Protein 4U36 (pdb70)

Structure (mmCIF, N/CA/C/O backbone):
data_4U36
#
_entry.id   4U36
#
_cell.length_a   56.076
_cell.length_b   85.808
_cell.length_c   129.057
_cell.angle_alpha   90.000
_cell.angle_beta   90.000
_cell.angle_gamma   90.000
#
_symmetry.space_group_name_H-M   'I 2 2 2'
#
loop_
_entity.id
_entity.type
_entity.pdbx_description
1 polymer 'Seed lectin'
2 non-polymer 'MANGANESE (II) ION'
3 non-polymer 'CALCIUM ION'
4 non-polymer 'SULFATE ION'
5 non-polymer 'CITRIC ACID'
6 non-polymer SERINE
7 non-polymer 2-acetamido-2-deoxy-alpha-D-galactopyranose
8 water water
#
loop_
_atom_site.group_PDB
_atom_site.id
_atom_site.type_symbol
_atom_site.label_atom_id
_atom_site.label_alt_id
_atom_site.label_comp_id
_atom_site.label_asym_id
_atom_site.label_entity_id
_atom_site.label_seq_id
_atom_site.pdbx_PDB_ins_code
_atom_site.Cartn_x
_atom_site.Cartn_y
_atom_site.Cartn_z
_atom_site.occupancy
_atom_site.B_iso_or_equiv
_atom_site.auth_seq_id
_atom_site.auth_comp_id
_atom_site.auth_asym_id
_atom_site.auth_atom_id
_atom_site.pdbx_PDB_model_num
ATOM 1 N N . SER A 1 1 ? -42.492 -7.083 2.301 1.00 24.64 1 SER A N 1
ATOM 2 C CA . SER A 1 1 ? -41.476 -6.958 1.228 1.00 19.89 1 SER A CA 1
ATOM 3 C C . SER A 1 1 ? -40.205 -7.686 1.632 1.00 20.22 1 SER A C 1
ATOM 4 O O . SER A 1 1 ? -39.895 -7.821 2.817 1.00 19.05 1 SER A O 1
ATOM 7 N N A GLU A 1 2 ? -39.496 -8.063 0.572 0.50 13.95 2 GLU A N 1
ATOM 8 N N B GLU A 1 2 ? -39.534 -8.172 0.592 0.50 14.12 2 GLU A N 1
ATOM 9 C CA A GLU A 1 2 ? -38.262 -8.802 0.687 0.50 10.61 2 GLU A CA 1
ATOM 10 C CA B GLU A 1 2 ? -38.243 -8.815 0.739 0.50 10.90 2 GLU A CA 1
ATOM 11 C C A GLU A 1 2 ? -37.227 -8.198 -0.264 0.50 10.27 2 GLU A C 1
ATOM 12 C C B GLU A 1 2 ? -37.239 -8.191 -0.229 0.50 10.76 2 GLU A C 1
ATOM 13 O O A GLU A 1 2 ? -37.499 -7.977 -1.441 0.50 11.98 2 GLU A O 1
ATOM 14 O O B GLU A 1 2 ? -37.540 -7.969 -1.399 0.50 14.18 2 GLU A O 1
ATOM 25 N N . VAL A 1 3 ? -36.057 -7.875 0.279 1.00 9.15 3 VAL A N 1
ATOM 26 C CA . VAL A 1 3 ? -34.927 -7.381 -0.514 1.00 10.11 3 VAL A CA 1
ATOM 27 C C . VAL A 1 3 ? -33.738 -8.313 -0.349 1.00 9.96 3 VAL A C 1
ATOM 28 O O . VAL A 1 3 ? -33.421 -8.737 0.776 1.00 11.98 3 VAL A O 1
ATOM 32 N N . VAL A 1 4 ? -33.100 -8.660 -1.456 1.00 9.98 4 VAL A N 1
ATOM 33 C CA . VAL A 1 4 ? -31.940 -9.547 -1.431 1.00 10.21 4 VAL A CA 1
ATOM 34 C C . VAL A 1 4 ? -30.814 -8.912 -2.224 1.00 9.22 4 VAL A C 1
ATOM 35 O O . VAL A 1 4 ? -31.039 -8.391 -3.330 1.00 10.74 4 VAL A O 1
ATOM 39 N N . SER A 1 5 ? -29.588 -8.900 -1.724 1.00 8.52 5 SER A N 1
ATOM 40 C CA A SER A 1 5 ? -28.557 -8.223 -2.483 0.50 9.76 5 SER A CA 1
ATOM 41 C CA B SER A 1 5 ? -28.472 -8.221 -2.485 0.50 9.80 5 SER A CA 1
ATOM 42 C C . SER A 1 5 ? -27.163 -8.773 -2.200 1.00 9.39 5 SER A C 1
ATOM 43 O O . SER A 1 5 ? -26.868 -9.170 -1.077 1.00 10.17 5 SER A O 1
ATOM 48 N N . PHE A 1 6 ? -26.308 -8.741 -3.209 1.00 8.42 6 PHE A N 1
ATOM 49 C CA . PHE A 1 6 ? -24.924 -9.097 -2.969 1.00 8.84 6 PHE A C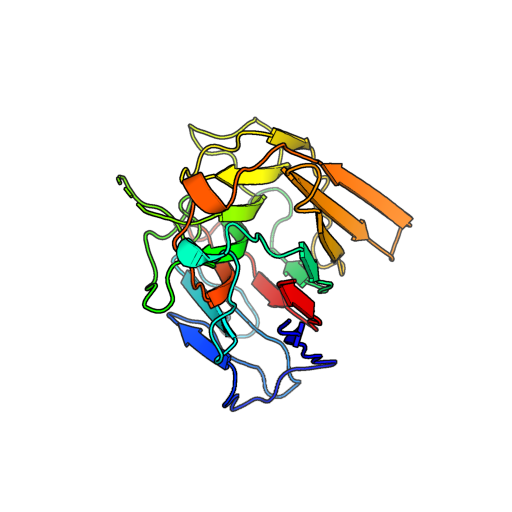A 1
ATOM 50 C C . PHE A 1 6 ? -24.006 -8.458 -4.007 1.00 9.71 6 PHE A C 1
ATOM 51 O O . PHE A 1 6 ? -24.454 -8.004 -5.059 1.00 10.57 6 PHE A O 1
ATOM 59 N N A SER A 1 7 ? -22.739 -8.303 -3.616 0.50 9.94 7 SER A N 1
ATOM 60 N N B SER A 1 7 ? -22.751 -8.232 -3.625 0.50 9.90 7 SER A N 1
ATOM 61 C CA A SER A 1 7 ? -21.726 -7.722 -4.468 0.50 11.24 7 SER A CA 1
ATOM 62 C CA B SER A 1 7 ? -21.771 -7.758 -4.549 0.50 10.82 7 SER A CA 1
ATOM 63 C C A SER A 1 7 ? -20.438 -8.488 -4.278 0.50 12.74 7 SER A C 1
ATOM 64 C C B SER A 1 7 ? -20.418 -8.352 -4.306 0.50 12.19 7 SER A C 1
ATOM 65 O O A SER A 1 7 ? -20.041 -8.822 -3.149 0.50 14.06 7 SER A O 1
ATOM 66 O O B SER A 1 7 ? -19.940 -8.362 -3.165 0.50 12.12 7 SER A O 1
ATOM 71 N N . PHE A 1 8 ? -19.767 -8.791 -5.375 1.00 11.30 8 PHE A N 1
ATOM 72 C CA . PHE A 1 8 ? -18.413 -9.318 -5.459 1.00 11.45 8 PHE A CA 1
ATOM 73 C C . PHE A 1 8 ? -17.554 -8.396 -6.347 1.00 9.45 8 PHE A C 1
ATOM 74 O O . PHE A 1 8 ? -17.846 -8.224 -7.526 1.00 11.45 8 PHE A O 1
ATOM 82 N N . THR A 1 9 ? -16.474 -7.824 -5.803 1.00 9.74 9 THR A N 1
ATOM 83 C CA . THR A 1 9 ? -15.504 -7.105 -6.657 1.00 11.15 9 THR A CA 1
ATOM 84 C C . THR A 1 9 ? -14.503 -8.094 -7.271 1.00 11.37 9 THR A C 1
ATOM 85 O O . THR A 1 9 ? -13.885 -7.732 -8.292 1.00 13.89 9 THR A O 1
ATOM 89 N N A LYS A 1 10 ? -14.352 -9.212 -6.565 0.50 11.80 10 LYS A N 1
ATOM 90 N N B LYS A 1 10 ? -14.397 -9.287 -6.709 0.50 10.58 10 LYS A N 1
ATOM 91 C CA A LYS A 1 10 ? -13.733 -10.409 -7.098 0.50 13.58 10 LYS A CA 1
ATOM 92 C CA B LYS A 1 10 ? -13.700 -10.437 -7.281 0.50 11.70 10 LYS A CA 1
ATOM 93 C C A LYS A 1 10 ? -14.325 -11.643 -6.408 0.50 11.02 10 LYS A C 1
ATOM 94 C C B LYS A 1 10 ? -14.138 -11.610 -6.381 0.50 12.46 10 LYS A C 1
ATOM 95 O O A LYS A 1 10 ? -15.146 -11.531 -5.493 0.50 9.31 10 LYS A O 1
ATOM 96 O O B LYS A 1 10 ? -14.603 -11.414 -5.220 0.50 19.63 10 LYS A O 1
ATOM 107 N N . PHE A 1 11 ? -13.928 -12.821 -6.878 1.00 12.39 11 PHE A N 1
ATOM 108 C CA . PHE A 1 11 ? -14.407 -14.074 -6.316 1.00 14.53 11 PHE A CA 1
ATOM 109 C C . PHE A 1 11 ? -13.312 -14.761 -5.497 1.00 15.65 11 PHE A C 1
ATOM 110 O O . PHE A 1 11 ? -12.131 -14.572 -5.733 1.00 15.19 11 PHE A O 1
ATOM 118 N N A ASN A 1 12 ? -13.801 -15.463 -4.490 0.50 18.06 12 ASN A N 1
ATOM 119 N N B ASN A 1 12 ? -13.778 -15.424 -4.440 0.50 18.37 12 ASN A N 1
ATOM 120 C CA A ASN A 1 12 ? -12.986 -16.209 -3.558 0.50 18.92 12 ASN A CA 1
ATOM 121 C CA B ASN A 1 12 ? -12.891 -16.173 -3.556 0.50 18.34 12 ASN A CA 1
ATOM 122 C C A ASN A 1 12 ? -12.612 -17.513 -4.187 0.50 17.23 12 ASN A C 1
ATOM 123 C C B ASN A 1 12 ? -12.594 -17.493 -4.178 0.50 16.99 12 ASN A C 1
ATOM 124 O O A ASN A 1 12 ? -13.489 -18.228 -4.712 0.50 15.32 12 ASN A O 1
ATOM 125 O O B ASN A 1 12 ? -13.497 -18.192 -4.693 0.50 14.32 12 ASN A O 1
ATOM 134 N N . PRO A 1 13 ? -11.329 -17.904 -4.065 1.00 17.56 13 PRO A N 1
ATOM 135 C CA . PRO A 1 13 ? -10.977 -19.111 -4.800 1.00 17.25 13 PRO A CA 1
ATOM 136 C C . PRO A 1 13 ? -11.737 -20.333 -4.365 1.00 16.61 13 PRO A C 1
ATOM 137 O O . PRO A 1 13 ? -12.024 -21.216 -5.175 1.00 21.62 13 PRO A O 1
ATOM 141 N N . ASN A 1 14 ? -12.150 -20.366 -3.089 1.00 17.67 14 ASN A N 1
ATOM 142 C CA A ASN A 1 14 ? -13.027 -21.411 -2.567 0.50 21.20 14 ASN A CA 1
ATOM 143 C CA B ASN A 1 14 ? -12.960 -21.413 -2.563 0.50 21.37 14 ASN A CA 1
ATOM 144 C C . ASN A 1 14 ? -14.342 -20.772 -2.151 1.00 19.12 14 ASN A C 1
ATOM 145 O O . ASN A 1 14 ? -14.540 -20.399 -0.979 1.00 18.08 14 ASN A O 1
ATOM 154 N N . PRO A 1 15 ? -15.189 -20.475 -3.133 1.00 18.52 15 PRO A N 1
ATOM 155 C CA . PRO A 1 15 ? -16.439 -19.788 -2.867 1.00 18.42 15 PRO A CA 1
ATOM 156 C C . PRO A 1 15 ? -17.442 -20.687 -2.145 1.00 22.02 15 PRO A C 1
ATOM 157 O O . PRO A 1 15 ? -17.592 -21.877 -2.420 1.00 28.70 15 PRO A O 1
ATOM 161 N N . LYS A 1 16 ? -18.092 -20.110 -1.165 1.00 30.00 16 LYS A N 1
ATOM 162 C CA . LYS A 1 16 ? -19.015 -20.788 -0.291 1.00 30.00 16 LYS A CA 1
ATOM 163 C C . LYS A 1 16 ? -20.407 -20.280 -0.581 1.00 30.00 16 LYS A C 1
ATOM 164 O O . LYS A 1 16 ? -21.376 -21.022 -0.393 1.00 30.00 16 LYS A O 1
ATOM 170 N N . ASP A 1 17 ? -20.544 -19.037 -1.035 1.00 12.02 17 ASP A N 1
ATOM 171 C CA . ASP A 1 17 ? -21.908 -18.639 -1.412 1.00 13.95 17 ASP A CA 1
ATOM 172 C C . ASP A 1 17 ? -22.139 -18.846 -2.919 1.00 11.11 17 ASP A C 1
ATOM 173 O O . ASP A 1 17 ? -23.194 -18.469 -3.429 1.00 9.55 17 ASP A O 1
ATOM 178 N N . ILE A 1 18 ? -21.187 -19.456 -3.624 1.00 15.36 18 ILE A N 1
ATOM 179 C CA . ILE A 1 18 ? -21.324 -19.729 -5.082 1.00 16.16 18 ILE A CA 1
ATOM 180 C C . ILE A 1 18 ? -21.363 -21.221 -5.322 1.00 16.12 18 ILE A C 1
ATOM 181 O O . ILE A 1 18 ? -20.435 -21.918 -4.947 1.00 19.47 18 ILE A O 1
ATOM 186 N N . ILE A 1 19 ? -22.440 -21.703 -5.937 1.00 13.28 19 ILE A N 1
ATOM 187 C CA . ILE A 1 19 ? -22.574 -23.093 -6.303 1.00 12.76 19 ILE A CA 1
ATOM 188 C C . ILE A 1 19 ? -21.953 -23.343 -7.676 1.00 11.34 19 ILE A C 1
ATOM 189 O O . ILE A 1 19 ? -22.563 -23.001 -8.708 1.00 12.79 19 ILE A O 1
ATOM 194 N N . LEU A 1 20 ? -20.762 -23.914 -7.694 1.00 10.57 20 LEU A N 1
ATOM 195 C CA . LEU A 1 20 ? -20.026 -24.198 -8.928 1.00 10.09 20 LEU A CA 1
ATOM 196 C C . LEU A 1 20 ? -20.479 -25.484 -9.567 1.00 9.94 20 LEU A C 1
ATOM 197 O O . LEU A 1 20 ? -20.588 -26.518 -8.819 1.00 11.76 20 LEU A O 1
ATOM 202 N N . GLN A 1 21 ? -20.774 -25.468 -10.854 1.00 9.98 21 GLN A N 1
ATOM 203 C CA . GLN A 1 21 ? -21.268 -26.639 -11.556 1.00 9.51 21 GLN A CA 1
ATOM 204 C C 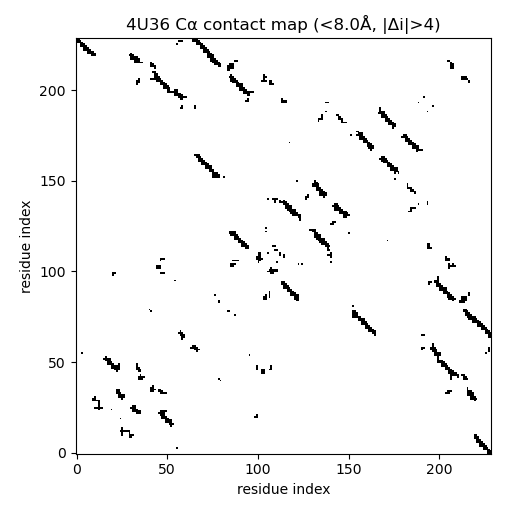. GLN A 1 21 ? -20.452 -26.886 -12.806 1.00 10.58 21 GLN A C 1
ATOM 205 O O . GLN A 1 21 ? -20.050 -25.967 -13.501 1.00 10.72 21 GLN A O 1
ATOM 211 N N . GLY A 1 22 ? -20.206 -28.159 -13.104 1.00 11.31 22 GLY A N 1
ATOM 212 C CA . GLY A 1 22 ? -19.421 -28.524 -14.275 1.00 10.60 22 GLY A CA 1
ATOM 213 C C . GLY A 1 22 ? -17.972 -28.180 -14.101 1.00 10.81 22 GLY A C 1
ATOM 214 O O . GLY A 1 22 ? -17.394 -28.508 -13.054 1.00 12.71 22 GLY A O 1
ATOM 215 N N . ASP A 1 23 ? -17.381 -27.485 -15.067 1.00 9.82 23 ASP A N 1
ATOM 216 C CA . ASP A 1 23 ? -15.957 -27.190 -15.047 1.00 11.83 23 ASP A CA 1
ATOM 217 C C . ASP A 1 23 ? -15.612 -25.878 -14.309 1.00 10.83 23 ASP A C 1
ATOM 218 O O . ASP A 1 23 ? -14.494 -25.534 -14.189 1.00 11.78 23 ASP A O 1
ATOM 223 N N . ALA A 1 24 ? -16.653 -25.169 -13.850 1.00 10.53 24 ALA A N 1
ATOM 224 C CA . ALA A 1 24 ? -16.426 -23.820 -13.280 1.00 10.87 24 ALA A CA 1
ATOM 225 C C . ALA A 1 24 ? -15.531 -23.850 -12.045 1.00 10.42 24 ALA A C 1
ATOM 226 O O . ALA A 1 24 ? -15.672 -24.739 -11.173 1.00 11.94 24 ALA A O 1
ATOM 228 N N . LEU A 1 25 ? -14.689 -22.858 -11.953 1.00 11.33 25 LEU A N 1
ATOM 229 C CA . LEU A 1 25 ? -13.799 -22.732 -10.770 1.00 11.09 25 LEU A CA 1
ATOM 230 C C . LEU A 1 25 ? -13.414 -21.270 -10.631 1.00 10.52 25 LEU A C 1
ATOM 231 O O . LEU A 1 25 ? -13.589 -20.483 -11.559 1.00 11.36 25 LEU A O 1
ATOM 236 N N . VAL A 1 26 ? -12.875 -20.909 -9.470 1.00 10.91 26 VAL A N 1
ATOM 237 C CA . VAL A 1 26 ? -12.342 -19.568 -9.247 1.00 10.39 26 VAL A CA 1
ATOM 238 C C . VAL A 1 26 ? -10.809 -19.638 -9.164 1.00 11.12 26 VAL A C 1
ATOM 239 O O . VAL A 1 26 ? -10.260 -20.428 -8.393 1.00 11.59 26 VAL A O 1
ATOM 243 N N . THR A 1 27 ? -10.142 -18.808 -9.959 1.00 10.79 27 THR A N 1
ATOM 244 C CA . THR A 1 27 ? -8.702 -18.828 -10.033 1.00 12.68 27 THR A CA 1
ATOM 245 C C . THR A 1 27 ? -8.147 -18.219 -8.762 1.00 12.59 27 THR A C 1
ATOM 246 O O . THR A 1 27 ? -8.834 -17.497 -7.999 1.00 12.70 27 THR A O 1
ATOM 250 N N . SER A 1 28 ? -6.844 -18.435 -8.542 1.00 30.00 28 SER A N 1
ATOM 251 C CA . SER A 1 28 ? -6.155 -17.801 -7.417 1.00 30.00 28 SER A CA 1
ATOM 252 C C . SER A 1 28 ? -6.339 -16.290 -7.385 1.00 30.00 28 SER A C 1
ATOM 253 O O . SER A 1 28 ? -6.491 -15.714 -6.281 1.00 30.00 28 SER A O 1
ATOM 256 N N . LYS A 1 29 ? -6.328 -15.640 -8.544 1.00 30.00 29 LYS A N 1
ATOM 257 C CA . LYS A 1 29 ? -6.465 -14.225 -8.628 1.00 30.00 29 LYS A CA 1
ATOM 258 C C . LYS A 1 29 ? -7.934 -13.748 -8.509 1.00 30.00 29 LYS A C 1
ATOM 259 O O . LYS A 1 29 ? -8.209 -12.581 -8.503 1.00 30.00 29 LYS A O 1
ATOM 265 N N . GLY A 1 30 ? -8.851 -14.689 -8.343 1.00 12.10 30 GLY A N 1
ATOM 266 C CA . GLY A 1 30 ? -10.258 -14.344 -8.085 1.00 11.72 30 GLY A CA 1
ATOM 267 C C . GLY A 1 30 ? -11.118 -14.157 -9.294 1.00 10.87 30 GLY A C 1
ATOM 268 O O . GLY A 1 30 ? -12.162 -13.514 -9.186 1.00 11.90 30 GLY A O 1
ATOM 269 N N A LYS A 1 31 ? -10.840 -14.985 -10.312 0.50 20.00 31 LYS A N 1
ATOM 270 N N B LYS A 1 31 ? -10.753 -14.715 -10.439 0.50 4.36 31 LYS A N 1
ATOM 271 C CA A LYS A 1 31 ? -11.633 -14.821 -11.631 0.50 17.20 31 LYS A CA 1
ATOM 272 C CA B LYS A 1 31 ? -11.628 -14.734 -11.605 0.50 6.93 31 LYS A CA 1
ATOM 273 C C A LYS A 1 31 ? -12.487 -16.095 -11.719 0.50 20.00 31 LYS A C 1
ATOM 274 C C B LYS A 1 31 ? -12.496 -15.990 -11.582 0.50 4.27 31 LYS A C 1
ATOM 275 O O A LYS A 1 31 ? -12.092 -17.232 -11.462 0.50 20.00 31 LYS A O 1
ATOM 276 O O B LYS A 1 31 ? -12.032 -17.085 -11.304 0.50 4.34 31 LYS A O 1
ATOM 287 N N . LEU A 1 32 ? -13.771 -15.812 -11.941 1.00 9.25 32 LEU A N 1
ATOM 288 C CA . LEU A 1 32 ? -14.704 -16.896 -12.177 1.00 9.48 32 LEU A CA 1
ATOM 289 C C . LEU A 1 32 ? -14.501 -17.420 -13.609 1.00 9.83 32 LEU A C 1
ATOM 290 O O . LEU A 1 32 ? -14.951 -16.869 -14.607 1.00 10.74 32 LEU A O 1
ATOM 295 N N . GLN A 1 33 ? -13.756 -18.528 -13.677 1.00 10.31 33 GLN A N 1
ATOM 296 C CA . GLN A 1 33 ? -13.454 -19.186 -14.940 1.00 10.38 33 GLN A CA 1
ATOM 297 C C . GLN A 1 33 ? -14.490 -20.277 -15.190 1.00 9.79 33 GLN A C 1
ATOM 298 O O . GLN A 1 33 ? -14.424 -21.354 -14.592 1.00 10.46 33 GLN A O 1
ATOM 304 N N . LEU A 1 34 ? -15.449 -19.997 -16.065 1.00 8.84 34 LEU A N 1
ATOM 305 C CA . LEU A 1 34 ? -16.553 -20.903 -16.275 1.00 8.98 34 LEU A CA 1
ATOM 306 C C . LEU A 1 34 ? -16.133 -22.159 -17.062 1.00 9.16 34 LEU A C 1
ATOM 307 O O . LEU A 1 34 ? -16.602 -23.265 -16.750 1.00 10.23 34 LEU A O 1
ATOM 312 N N . THR A 1 35 ? -15.300 -21.957 -18.071 1.00 9.51 35 THR A N 1
ATOM 313 C CA . THR A 1 35 ? -14.846 -23.081 -18.915 1.00 9.67 35 THR A CA 1
ATOM 314 C C . THR A 1 35 ? -13.371 -23.333 -18.762 1.00 10.00 35 THR A C 1
ATOM 315 O O . THR A 1 35 ? -12.592 -22.451 -18.426 1.00 10.30 35 THR A O 1
ATOM 319 N N . LYS A 1 36 ? -13.008 -24.582 -19.027 1.00 30.00 36 LYS A N 1
ATOM 320 C CA . LYS A 1 36 ? -11.677 -25.094 -18.773 1.00 30.00 36 LYS A CA 1
ATOM 321 C C . LYS A 1 36 ? -10.559 -24.357 -19.492 1.00 30.00 36 LYS A C 1
ATOM 322 O O . LYS A 1 36 ? -10.709 -23.883 -20.629 1.00 30.00 36 LYS A O 1
ATOM 328 N N . VAL A 1 37 ? -9.439 -24.242 -18.785 1.00 14.19 37 VAL A N 1
ATOM 329 C CA . VAL A 1 37 ? -8.203 -23.643 -19.312 1.00 15.92 37 VAL A CA 1
ATOM 330 C C . VAL A 1 37 ? -7.098 -24.532 -18.850 1.00 20.35 37 VAL A C 1
ATOM 331 O O . VAL A 1 37 ? -7.039 -24.869 -17.656 1.00 23.47 37 VAL A O 1
ATOM 335 N N . LYS A 1 38 ? -6.239 -24.928 -19.791 1.00 30.00 38 LYS A N 1
ATOM 336 C CA . LYS A 1 38 ? -5.052 -25.732 -19.497 1.00 30.00 38 LYS A CA 1
ATOM 337 C C . LYS A 1 38 ? -3.825 -25.025 -20.071 1.00 30.00 38 LYS A C 1
ATOM 338 O O . LYS A 1 38 ? -3.833 -24.557 -21.205 1.00 30.00 38 LYS A O 1
ATOM 344 N N . ASP A 1 39 ? -2.764 -24.931 -19.274 1.00 22.19 39 ASP A N 1
ATOM 345 C CA . ASP A 1 39 ? -1.584 -24.181 -19.690 1.00 19.86 39 ASP A CA 1
ATOM 346 C C . ASP A 1 39 ? -1.953 -22.797 -20.212 1.00 18.20 39 ASP A C 1
ATOM 347 O O . ASP A 1 39 ? -1.341 -22.297 -21.150 1.00 20.49 39 ASP A O 1
ATOM 352 N N . GLY A 1 40 ? -2.946 -22.152 -19.581 1.00 18.71 40 GLY A N 1
ATOM 353 C CA . GLY A 1 40 ? -3.368 -20.856 -19.969 1.00 19.03 40 GLY A CA 1
ATOM 354 C C . GLY A 1 40 ? -4.146 -20.754 -21.260 1.00 16.59 40 GLY A C 1
ATOM 355 O O . GLY A 1 40 ? -4.406 -19.639 -21.746 1.00 21.15 40 GLY A O 1
ATOM 356 N N . LYS A 1 41 ? -4.543 -21.909 -21.815 1.00 13.44 41 LYS A N 1
ATOM 357 C CA . LYS A 1 41 ? -5.249 -21.938 -23.141 1.00 12.93 41 LYS A CA 1
ATOM 358 C C . LYS A 1 41 ? -6.618 -22.637 -22.953 1.00 12.27 41 LYS A C 1
ATOM 359 O O . LYS A 1 41 ? -6.724 -23.624 -22.247 1.00 12.29 41 LYS A O 1
ATOM 365 N N . PRO A 1 42 ? -7.644 -22.113 -23.632 1.00 11.91 42 PRO A N 1
ATOM 366 C CA . PRO A 1 42 ? -8.965 -22.695 -23.467 1.00 12.53 42 PRO A CA 1
ATOM 367 C C . PRO A 1 42 ? -9.087 -24.063 -24.117 1.00 12.13 42 PRO A C 1
ATOM 368 O O . PRO A 1 42 ? -8.442 -24.297 -25.174 1.00 13.91 42 PRO A O 1
ATOM 372 N N . VAL A 1 43 ? -9.898 -24.914 -23.539 1.00 11.39 43 VAL A N 1
ATOM 373 C CA . VAL A 1 43 ? -10.119 -26.291 -24.014 1.00 13.12 43 VAL A CA 1
ATOM 374 C C . VAL A 1 43 ? -11.550 -26.452 -24.490 1.00 13.62 43 VAL A C 1
ATOM 375 O O . VAL A 1 43 ? -12.477 -25.807 -23.983 1.00 11.98 43 VAL A O 1
ATOM 379 N N . ASP A 1 44 ? -11.737 -27.322 -25.473 1.00 11.23 44 ASP A N 1
ATOM 380 C CA . ASP A 1 44 ? -13.038 -27.573 -26.052 1.00 10.15 44 ASP A CA 1
ATOM 381 C C . ASP A 1 44 ? -13.878 -28.540 -25.209 1.00 11.00 44 ASP A C 1
ATOM 382 O O . ASP A 1 44 ? -13.374 -29.196 -24.298 1.00 13.50 44 ASP A O 1
ATOM 387 N N . HIS A 1 45 ? -15.148 -28.630 -25.532 1.00 30.00 45 HIS A N 1
ATOM 388 C CA . HIS A 1 45 ? -16.056 -29.538 -24.836 1.00 30.00 45 HIS A CA 1
ATOM 389 C C . HIS A 1 45 ? -16.143 -29.234 -23.343 1.00 30.00 45 HIS A C 1
ATOM 390 O O . HIS A 1 45 ? -16.132 -30.138 -22.507 1.00 30.00 45 HIS A O 1
ATOM 397 N N . SER A 1 46 ? -16.180 -27.948 -23.000 1.00 10.65 46 SER A N 1
ATOM 398 C CA . SER A 1 46 ? -16.251 -27.561 -21.650 1.00 10.41 46 SER A CA 1
ATOM 399 C C . SER A 1 46 ? -17.636 -26.851 -21.408 1.00 9.29 46 SER A C 1
ATOM 400 O O . SER A 1 46 ? -18.200 -26.191 -22.262 1.00 10.01 46 SER A O 1
ATOM 403 N N . LEU A 1 47 ? -18.113 -27.058 -20.187 1.00 9.28 47 LEU A N 1
ATOM 404 C CA . LEU A 1 47 ? -19.376 -26.510 -19.677 1.00 8.94 47 LEU A CA 1
ATOM 405 C C . LEU A 1 47 ? -19.184 -26.209 -18.237 1.00 9.39 47 LEU A C 1
ATOM 406 O O . LEU A 1 47 ? -18.809 -27.055 -17.450 1.00 10.59 47 LEU A O 1
ATOM 411 N N . GLY A 1 48 ? -19.433 -24.934 -17.826 1.00 8.57 48 GLY A N 1
ATOM 412 C CA . GLY A 1 48 ? -19.362 -24.551 -16.448 1.00 8.68 48 GLY A CA 1
ATOM 413 C C . GLY A 1 48 ? -20.488 -23.620 -16.120 1.00 7.84 48 GLY A C 1
ATOM 414 O O . GLY A 1 48 ? -20.931 -22.779 -16.947 1.00 8.88 48 GLY A O 1
ATOM 415 N N . ARG A 1 49 ? -20.967 -23.689 -14.871 1.00 7.56 49 ARG A N 1
ATOM 416 C CA . ARG A 1 49 ? -22.019 -22.799 -14.377 1.00 8.32 49 ARG A CA 1
ATOM 417 C C . ARG A 1 49 ? -21.732 -22.359 -12.944 1.00 8.72 49 ARG A C 1
ATOM 418 O O . ARG A 1 49 ? -20.960 -23.001 -12.233 1.00 8.61 49 ARG A O 1
ATOM 426 N N . ALA A 1 50 ? -22.346 -21.252 -12.518 1.00 8.89 50 ALA A N 1
ATOM 427 C CA . ALA A 1 50 ? -22.137 -20.750 -11.161 1.00 8.37 50 ALA A CA 1
ATOM 428 C C . ALA A 1 50 ? -23.419 -20.050 -10.751 1.00 8.72 50 ALA A C 1
ATOM 429 O O . ALA A 1 50 ? -23.945 -19.200 -11.457 1.00 10.94 50 ALA A O 1
ATOM 431 N N . LEU A 1 51 ? -23.937 -20.421 -9.592 1.00 30.00 51 LEU A N 1
ATOM 432 C CA . LEU A 1 51 ? -25.173 -19.814 -9.095 1.00 30.00 51 LEU A CA 1
ATOM 433 C C . LEU A 1 51 ? -24.985 -19.224 -7.707 1.00 30.00 51 LEU A C 1
ATOM 434 O O . LEU A 1 51 ? -24.212 -19.752 -6.903 1.00 30.00 51 LEU A O 1
ATOM 439 N N . TYR A 1 52 ? -25.712 -18.156 -7.392 1.00 9.30 52 TYR A N 1
ATOM 440 C CA . TYR A 1 52 ? -25.709 -17.642 -6.032 1.00 8.67 52 TYR A CA 1
ATOM 441 C C . TYR A 1 52 ? -26.403 -18.644 -5.100 1.00 9.12 52 TYR A C 1
ATOM 442 O O . TYR A 1 52 ? -27.397 -19.270 -5.485 1.00 8.83 52 TYR A O 1
ATOM 451 N N . ALA A 1 53 ? -25.884 -18.800 -3.882 1.00 9.47 53 ALA A N 1
ATOM 452 C CA . ALA A 1 53 ? -26.429 -19.791 -2.948 1.00 10.46 53 ALA A CA 1
ATOM 453 C C . ALA A 1 53 ? -27.889 -19.553 -2.573 1.00 10.27 53 ALA A C 1
ATOM 454 O O . ALA A 1 53 ? -28.663 -20.516 -2.508 1.00 12.16 53 ALA A O 1
ATOM 456 N N . ALA A 1 54 ? -28.294 -18.327 -2.282 1.00 8.67 54 ALA A N 1
ATOM 457 C CA . ALA A 1 54 ? -29.667 -18.131 -1.806 1.00 8.77 54 ALA A CA 1
ATOM 458 C C . ALA A 1 54 ? -30.685 -17.991 -2.936 1.00 9.91 54 ALA A C 1
ATOM 459 O O . ALA A 1 54 ? -30.526 -17.104 -3.796 1.00 10.75 54 ALA A O 1
ATOM 461 N N . PRO A 1 55 ? -31.720 -18.831 -2.965 1.00 9.00 55 PRO A N 1
ATOM 462 C CA . PRO A 1 55 ? -32.777 -18.610 -3.931 1.00 9.60 55 PRO A CA 1
ATOM 463 C C . PRO A 1 55 ? -33.347 -17.196 -3.931 1.00 10.85 55 PRO A C 1
ATOM 464 O O . PRO A 1 55 ? -33.338 -16.540 -2.870 1.00 11.32 55 PRO A O 1
ATOM 468 N N . ILE A 1 56 ? -33.825 -16.726 -5.057 1.00 9.56 56 ILE A N 1
ATOM 469 C CA . ILE A 1 56 ? -34.435 -15.436 -5.220 1.00 10.25 56 ILE A CA 1
ATOM 470 C C . ILE A 1 56 ? -35.931 -15.576 -5.433 1.00 9.36 56 ILE A C 1
ATOM 471 O O . ILE A 1 56 ? -36.381 -16.394 -6.253 1.00 9.54 56 ILE A O 1
ATOM 476 N N . HIS A 1 57 ? -36.698 -14.819 -4.654 1.00 9.20 57 HIS A N 1
ATOM 477 C CA . HIS A 1 57 ? -38.154 -14.880 -4.713 1.00 9.52 57 HIS A CA 1
ATOM 478 C C . HIS A 1 57 ? -38.636 -13.929 -5.790 1.00 9.39 57 HIS A C 1
ATOM 479 O O . HIS A 1 57 ? -38.733 -12.726 -5.572 1.00 12.09 57 HIS A O 1
ATOM 486 N N . ILE A 1 58 ? -38.938 -14.472 -6.955 1.00 11.38 58 ILE A N 1
ATOM 487 C CA . ILE A 1 58 ? -39.275 -13.637 -8.103 1.00 10.56 58 ILE A CA 1
ATOM 488 C C . ILE A 1 58 ? -40.782 -13.380 -8.273 1.00 11.84 58 ILE A C 1
ATOM 489 O O . ILE A 1 58 ? -41.158 -12.341 -8.819 1.00 12.83 58 ILE A O 1
ATOM 494 N N . TRP A 1 59 ? -41.635 -14.290 -7.826 1.00 12.10 59 TRP A N 1
ATOM 495 C CA . TRP A 1 59 ? -43.066 -13.999 -7.817 1.00 12.79 59 TRP A CA 1
ATOM 496 C C . TRP A 1 59 ? -43.788 -14.838 -6.778 1.00 14.96 59 TRP A C 1
ATOM 497 O O . TRP A 1 59 ? -43.342 -15.933 -6.425 1.00 15.56 59 TRP A O 1
ATOM 508 N N . ASP A 1 60 ? -44.890 -14.297 -6.287 1.00 15.32 60 ASP A N 1
ATOM 509 C CA . ASP A 1 60 ? -45.658 -14.958 -5.233 1.00 15.70 60 ASP A CA 1
ATOM 510 C C . ASP A 1 60 ? -47.100 -15.146 -5.694 1.00 18.30 60 ASP A C 1
ATOM 511 O O . ASP A 1 60 ? -47.776 -14.178 -6.023 1.00 17.90 60 ASP A O 1
ATOM 516 N N . ASP A 1 61 ? -47.551 -16.393 -5.718 1.00 30.00 61 ASP A N 1
ATOM 517 C CA . ASP A 1 61 ? -48.914 -16.698 -6.223 1.00 30.00 61 ASP A CA 1
ATOM 518 C C . ASP A 1 61 ? -49.966 -16.119 -5.294 1.00 30.00 61 ASP A C 1
ATOM 519 O O . ASP A 1 61 ? -50.881 -15.432 -5.763 1.00 30.00 61 ASP A O 1
ATOM 524 N N . SER A 1 62 ? -49.769 -16.271 -3.989 1.00 22.13 62 SER A N 1
ATOM 525 C CA . SER A 1 62 ? -50.737 -15.841 -2.993 1.00 26.68 62 SER A CA 1
ATOM 526 C C . SER A 1 62 ? -50.923 -14.348 -3.006 1.00 23.55 62 SER A C 1
ATOM 527 O O . SER A 1 62 ? -52.054 -13.839 -2.917 1.00 31.13 62 SER A O 1
ATOM 530 N N . THR A 1 63 ? -49.829 -13.598 -3.145 1.00 25.58 63 THR A N 1
ATOM 531 C CA . THR A 1 63 ? -49.902 -12.140 -3.089 1.00 24.20 63 THR A CA 1
ATOM 532 C C . THR A 1 63 ? -49.919 -11.428 -4.456 1.00 21.08 63 THR A C 1
ATOM 533 O O . THR A 1 63 ? -49.887 -10.206 -4.516 1.00 29.68 63 THR A O 1
ATOM 537 N N . ASP A 1 64 ? -49.887 -12.196 -5.537 1.00 30.00 64 ASP A N 1
ATOM 538 C CA . ASP A 1 64 ? -49.889 -11.684 -6.899 1.00 30.00 64 ASP A CA 1
ATOM 539 C C . ASP A 1 64 ? -48.810 -10.615 -7.144 1.00 30.00 64 ASP A C 1
ATOM 540 O O . ASP A 1 64 ? -48.987 -9.753 -7.961 1.00 30.00 64 ASP A O 1
ATOM 545 N N . ARG A 1 65 ? -47.674 -10.750 -6.461 1.00 30.00 65 ARG A N 1
ATOM 546 C CA . ARG A 1 65 ? -46.544 -9.839 -6.638 1.00 30.00 65 ARG A CA 1
ATOM 547 C C . ARG A 1 65 ? -45.433 -10.478 -7.481 1.00 30.00 65 ARG A C 1
ATOM 548 O O . ARG A 1 65 ? -45.221 -11.689 -7.470 1.00 30.00 65 ARG A O 1
ATOM 556 N N . VAL A 1 66 ? -44.732 -9.609 -8.230 1.00 15.23 66 VAL A N 1
ATOM 557 C CA . VAL A 1 66 ? -43.596 -9.974 -9.071 1.00 12.54 66 VAL A CA 1
ATOM 558 C C . VAL A 1 66 ? -42.419 -9.074 -8.739 1.00 11.38 66 VAL A C 1
ATOM 559 O O . VAL A 1 66 ? -42.587 -7.908 -8.549 1.00 12.71 66 VAL A O 1
ATOM 563 N N . ALA A 1 67 ? -41.232 -9.692 -8.638 1.00 10.75 67 ALA A N 1
ATOM 564 C CA . ALA A 1 67 ? -40.018 -8.952 -8.310 1.00 9.73 67 ALA A CA 1
ATOM 565 C C . ALA A 1 67 ? -39.456 -8.136 -9.440 1.00 7.99 67 ALA A C 1
ATOM 566 O O . ALA A 1 67 ? -39.615 -8.489 -10.603 1.00 10.14 67 ALA A O 1
ATOM 568 N N . SER A 1 68 ? -38.757 -7.061 -9.081 1.00 9.23 68 SER A N 1
ATOM 569 C CA . SER A 1 68 ? -37.914 -6.314 -10.018 1.00 9.41 68 SER A CA 1
ATOM 570 C C . SER A 1 68 ? -36.469 -6.473 -9.572 1.00 11.91 68 SER A C 1
ATOM 571 O O . SER A 1 68 ? -36.186 -6.412 -8.358 1.00 15.85 68 SER A O 1
ATOM 574 N N . PHE A 1 69 ? -35.547 -6.701 -10.502 1.00 8.94 69 PHE A N 1
ATOM 575 C CA . PHE A 1 69 ? -34.156 -6.952 -10.131 1.00 8.64 69 PHE A CA 1
ATOM 576 C C . PHE A 1 69 ? -33.187 -6.266 -11.067 1.00 9.42 69 PHE A C 1
ATOM 577 O O . PHE A 1 69 ? -33.555 -5.915 -12.208 1.00 9.85 69 PHE A O 1
ATOM 585 N N . ALA A 1 70 ? -31.956 -6.049 -10.611 1.00 7.06 70 ALA A N 1
ATOM 586 C CA . ALA A 1 70 ? -30.938 -5.374 -11.466 1.00 9.06 70 ALA A CA 1
ATOM 587 C C . ALA A 1 70 ? -29.624 -6.014 -11.153 1.00 8.68 70 ALA A C 1
ATOM 588 O O . ALA A 1 70 ? -29.325 -6.305 -9.979 1.00 9.50 70 ALA A O 1
ATOM 590 N N . THR A 1 71 ? -28.791 -6.227 -12.158 1.00 8.93 71 THR A N 1
ATOM 591 C CA . THR A 1 71 ? -27.510 -6.841 -11.944 1.00 7.77 71 THR A CA 1
ATOM 592 C C . THR A 1 71 ? -26.483 -6.249 -12.874 1.00 7.69 71 THR A C 1
ATOM 593 O O . THR A 1 71 ? -26.749 -5.921 -14.044 1.00 7.83 71 THR A O 1
ATOM 597 N N A SER A 1 72 ? -25.252 -6.146 -12.351 0.60 7.45 72 SER A N 1
ATOM 598 N N B SER A 1 72 ? -25.248 -6.102 -12.371 0.40 8.21 72 SER A N 1
ATOM 599 C CA A SER A 1 72 ? -24.074 -5.737 -13.122 0.60 7.37 72 SER A CA 1
ATOM 600 C CA B SER A 1 72 ? -24.108 -5.743 -13.220 0.40 8.39 72 SER A CA 1
ATOM 601 C C A SER A 1 72 ? -23.022 -6.821 -13.027 0.60 7.04 72 SER A C 1
ATOM 602 C C B SER A 1 72 ? -22.998 -6.738 -13.024 0.40 7.25 72 SER A C 1
ATOM 603 O O A SER A 1 72 ? -22.835 -7.425 -11.982 0.60 7.52 72 SER A O 1
ATOM 604 O O B SER A 1 72 ? -22.758 -7.184 -11.904 0.40 7.63 72 SER A O 1
ATOM 609 N N . PHE A 1 73 ? -22.228 -6.979 -14.084 1.00 6.73 73 PHE A N 1
ATOM 610 C CA . PHE A 1 73 ? -21.100 -7.899 -14.074 1.00 6.81 73 PHE A CA 1
ATOM 611 C C . PHE A 1 73 ? -20.180 -7.539 -15.237 1.00 6.51 73 PHE A C 1
ATOM 612 O O . PHE A 1 73 ? -20.639 -7.033 -16.249 1.00 8.11 73 PHE A O 1
ATOM 620 N N . SER A 1 74 ? -18.883 -7.801 -15.082 1.00 7.49 74 SER A N 1
ATOM 621 C CA A SER A 1 74 ? -17.940 -7.728 -16.177 0.50 8.00 74 SER A CA 1
ATOM 622 C CA B SER A 1 74 ? -17.851 -7.724 -16.172 0.50 8.16 74 SER A CA 1
ATOM 623 C C . SER A 1 74 ? -17.479 -9.135 -16.569 1.00 7.51 74 SER A C 1
ATOM 624 O O . SER A 1 74 ? -17.424 -10.019 -15.708 1.00 9.86 74 SER A O 1
ATOM 629 N N . PHE A 1 75 ? -17.160 -9.318 -17.855 1.00 7.77 75 PHE A N 1
ATOM 630 C CA . PHE A 1 75 ? -16.757 -10.632 -18.368 1.00 8.06 75 PHE A CA 1
ATOM 631 C C . PHE A 1 75 ? -15.864 -10.542 -19.588 1.00 7.59 75 PHE A C 1
ATOM 632 O O . PHE A 1 75 ? -16.053 -9.668 -20.455 1.00 11.37 75 PHE A O 1
ATOM 640 N N . VAL A 1 76 ? -14.915 -11.472 -19.692 1.00 8.27 76 VAL A N 1
ATOM 641 C CA . VAL A 1 76 ? -13.971 -11.542 -20.837 1.00 8.63 76 VAL A CA 1
ATOM 642 C C . VAL A 1 76 ? -14.158 -12.894 -21.565 1.00 8.51 76 VAL A C 1
ATOM 643 O O . VAL A 1 76 ? -14.244 -13.926 -20.921 1.00 9.15 76 VAL A O 1
ATOM 647 N N . VAL A 1 77 ? -14.238 -12.786 -22.876 1.00 7.97 77 VAL A N 1
ATOM 648 C CA . VAL A 1 77 ? -14.212 -13.976 -23.728 1.00 8.43 77 VAL A CA 1
ATOM 649 C C . VAL A 1 77 ? -12.978 -13.799 -24.641 1.00 8.84 77 VAL A C 1
ATOM 650 O O . VAL A 1 77 ? -12.918 -12.871 -25.462 1.00 9.62 77 VAL A O 1
ATOM 654 N N . GLU A 1 78 ? -11.996 -14.683 -24.467 1.00 30.00 78 GLU A N 1
ATOM 655 C CA . GLU A 1 78 ? -10.751 -14.606 -25.225 1.00 30.00 78 GLU A CA 1
ATOM 656 C C . GLU A 1 78 ? -10.533 -15.879 -26.020 1.00 30.00 78 GLU A C 1
ATOM 657 O O . GLU A 1 78 ? -10.493 -16.968 -25.459 1.00 30.00 78 GLU A O 1
ATOM 663 N N . ALA A 1 79 ? -10.363 -15.732 -27.328 1.00 11.57 79 ALA A N 1
ATOM 664 C CA . ALA A 1 79 ? -10.119 -16.903 -28.192 1.00 11.73 79 ALA A CA 1
ATOM 665 C C . ALA A 1 79 ? -8.789 -16.755 -28.906 1.00 12.87 79 ALA A C 1
ATOM 666 O O . ALA A 1 79 ? -8.437 -15.671 -29.360 1.00 14.91 79 ALA A O 1
ATOM 668 N N . PRO A 1 80 ? -8.080 -17.867 -29.110 1.00 13.75 80 PRO A N 1
ATOM 669 C CA . PRO A 1 80 ? -6.798 -17.795 -29.805 1.00 14.78 80 PRO A CA 1
ATOM 670 C C . PRO A 1 80 ? -6.896 -17.225 -31.228 1.00 18.02 80 PRO A C 1
ATOM 671 O O . PRO A 1 80 ? -5.997 -16.471 -31.660 1.00 22.90 80 PRO A O 1
ATOM 675 N N . ASP A 1 81 ? -7.976 -17.554 -31.930 1.00 16.51 81 ASP A N 1
ATOM 676 C CA . ASP A 1 81 ? -8.256 -17.052 -33.296 1.00 20.39 81 ASP A CA 1
ATOM 677 C C . ASP A 1 81 ? -9.567 -16.263 -33.278 1.00 23.95 81 ASP A C 1
ATOM 678 O O . ASP A 1 81 ? -10.630 -16.821 -32.919 1.00 29.64 81 ASP A O 1
ATOM 683 N N . GLU A 1 82 ? -9.543 -15.011 -33.723 1.00 28.80 82 GLU A N 1
ATOM 684 C CA . GLU A 1 82 ? -10.740 -14.159 -33.692 1.00 30.75 82 GLU A CA 1
ATOM 685 C C . GLU A 1 82 ? -11.923 -14.579 -34.591 1.00 29.76 82 GLU A C 1
ATOM 686 O O . GLU A 1 82 ? -13.062 -14.186 -34.337 1.00 31.08 82 GLU A O 1
ATOM 692 N N . SER A 1 83 ? -11.653 -15.360 -35.633 1.00 18.66 83 SER A N 1
ATOM 693 C CA . SER A 1 83 ? -12.651 -15.726 -36.625 1.00 19.75 83 SER A CA 1
ATOM 694 C C . SER A 1 83 ? -13.389 -17.053 -36.256 1.00 19.61 83 SER A C 1
ATOM 695 O O . SER A 1 83 ? -14.410 -17.387 -36.826 1.00 21.84 83 SER A O 1
ATOM 698 N N . LYS A 1 84 ? -12.778 -17.820 -35.373 1.00 15.18 84 LYS A N 1
ATOM 699 C CA . LYS A 1 84 ? -13.294 -19.139 -35.015 1.00 14.11 84 LYS A CA 1
ATOM 700 C C . LYS A 1 84 ? -13.544 -19.176 -33.518 1.00 13.03 84 LYS A C 1
ATOM 701 O O . LYS A 1 84 ? -12.605 -19.186 -32.723 1.00 15.60 84 LYS A O 1
ATOM 707 N N . THR A 1 85 ? -14.814 -19.151 -33.130 1.00 11.01 85 THR A N 1
ATOM 708 C CA . THR A 1 85 ? -15.165 -19.091 -31.709 1.00 10.65 85 THR A CA 1
ATOM 709 C C . THR A 1 85 ? -16.476 -19.798 -31.401 1.00 10.16 85 THR A C 1
ATOM 710 O O . THR A 1 85 ? -17.376 -19.842 -32.251 1.00 11.50 85 THR A O 1
ATOM 714 N N . ALA A 1 86 ? -16.580 -20.338 -30.193 1.00 8.32 86 ALA A N 1
ATOM 715 C CA . ALA A 1 86 ? -17.796 -20.971 -29.741 1.00 7.95 86 ALA A CA 1
ATOM 716 C C . ALA A 1 86 ? -17.633 -21.317 -28.260 1.00 8.25 86 ALA A C 1
ATOM 717 O O . ALA A 1 86 ? -16.515 -21.612 -27.835 1.00 9.82 86 ALA A O 1
ATOM 719 N N . ASP A 1 87 ? -18.707 -21.337 -27.483 1.00 7.55 87 ASP A N 1
ATOM 720 C CA . ASP A 1 87 ? -20.042 -20.978 -27.928 1.00 8.04 87 ASP A CA 1
ATOM 721 C C . ASP A 1 87 ? -20.536 -19.674 -27.289 1.00 9.83 87 ASP A C 1
ATOM 722 O O . ASP A 1 87 ? -21.122 -18.843 -27.981 1.00 11.51 87 ASP A O 1
ATOM 727 N N . GLY A 1 88 ? -20.276 -19.484 -26.004 1.00 8.55 88 GLY A N 1
ATOM 728 C CA . GLY A 1 88 ? -20.720 -18.265 -25.375 1.00 8.88 88 GLY A CA 1
ATOM 729 C C . GLY A 1 88 ? -20.963 -18.433 -23.891 1.00 7.39 88 GLY A C 1
ATOM 730 O O . GLY A 1 88 ? -20.713 -19.425 -23.254 1.00 7.77 88 GLY A O 1
ATOM 731 N N . ILE A 1 89 ? -21.477 -17.303 -23.343 1.00 7.69 89 ILE A N 1
ATOM 732 C CA . ILE A 1 89 ? -21.738 -17.142 -21.905 1.00 7.63 89 ILE A CA 1
ATOM 733 C C . ILE A 1 89 ? -23.113 -16.522 -21.705 1.00 6.46 89 ILE A C 1
ATOM 734 O O . ILE A 1 89 ? -23.533 -15.734 -22.544 1.00 7.55 89 ILE A O 1
ATOM 739 N N . ALA A 1 90 ? -23.788 -16.824 -20.586 1.00 6.95 90 ALA A N 1
ATOM 740 C CA . ALA A 1 90 ? -25.092 -16.245 -20.299 1.00 8.44 90 ALA A CA 1
ATOM 741 C C . ALA A 1 90 ? -25.275 -16.002 -18.813 1.00 7.47 90 ALA A C 1
ATOM 742 O O . ALA A 1 90 ? -24.713 -16.735 -17.975 1.00 8.28 90 ALA A O 1
ATOM 744 N N . PHE A 1 91 ? -26.104 -15.020 -18.519 1.00 7.39 91 PHE A N 1
ATOM 745 C CA . PHE A 1 91 ? -26.649 -14.859 -17.180 1.00 6.70 91 PHE A CA 1
ATOM 746 C C . PHE A 1 91 ? -28.065 -15.419 -17.215 1.00 7.05 91 PHE A C 1
ATOM 747 O O . PHE A 1 91 ? -28.807 -15.165 -18.168 1.00 8.49 91 PHE A O 1
ATOM 755 N N . PHE A 1 92 ? -28.433 -16.200 -16.202 1.00 6.68 92 PHE A N 1
ATOM 756 C CA . PHE A 1 92 ? -29.703 -16.924 -16.233 1.00 7.55 92 PHE A CA 1
ATOM 757 C C . PHE A 1 92 ? -30.394 -17.114 -14.886 1.00 7.96 92 PHE A C 1
ATOM 758 O O . PHE A 1 92 ? -29.754 -17.095 -13.835 1.00 9.06 92 PHE A O 1
ATOM 766 N N . LEU A 1 93 ? -31.707 -17.330 -14.966 1.00 7.45 93 LEU A N 1
ATOM 767 C CA . LEU A 1 93 ? -32.541 -17.677 -13.825 1.00 7.51 93 LEU A CA 1
ATOM 768 C C . LEU A 1 93 ? -33.203 -19.022 -14.112 1.00 7.97 93 LEU A C 1
ATOM 769 O O . LEU A 1 93 ? -33.763 -19.212 -15.195 1.00 9.03 93 LEU A O 1
ATOM 774 N N . ALA A 1 94 ? -33.162 -19.931 -13.137 1.00 8.66 94 ALA A N 1
ATOM 775 C CA . ALA A 1 94 ? -33.752 -21.264 -13.298 1.00 8.72 94 ALA A CA 1
ATOM 776 C C . ALA A 1 94 ? -34.175 -21.777 -11.934 1.00 9.65 94 ALA A C 1
ATOM 777 O O . ALA A 1 94 ? -33.776 -21.232 -10.912 1.00 10.50 94 ALA A O 1
ATOM 779 N N . PRO A 1 95 ? -34.986 -22.842 -11.908 1.00 10.23 95 PRO A N 1
ATOM 780 C CA . PRO A 1 95 ? -35.421 -23.418 -10.650 1.00 10.76 95 PRO A CA 1
ATOM 781 C C . PRO A 1 95 ? -34.236 -23.649 -9.733 1.00 10.28 95 PRO A C 1
ATOM 782 O O . PRO A 1 95 ? -33.125 -23.913 -10.204 1.00 10.80 95 PRO A O 1
ATOM 786 N N . PRO A 1 96 ? -34.437 -23.544 -8.407 1.00 10.51 96 PRO A N 1
ATOM 787 C CA . PRO A 1 96 ? -33.305 -23.666 -7.498 1.00 11.08 96 PRO A CA 1
ATOM 788 C C . PRO A 1 96 ? -32.433 -24.909 -7.662 1.00 11.39 96 PRO A C 1
ATOM 789 O O . PRO A 1 96 ? -31.215 -24.824 -7.520 1.00 12.04 96 PRO A O 1
ATOM 793 N N . ASP A 1 97 ? -33.055 -26.045 -7.996 1.00 11.29 97 ASP A N 1
ATOM 794 C CA . ASP A 1 97 ? -32.330 -27.289 -8.163 1.00 11.97 97 ASP A CA 1
ATOM 795 C C . ASP A 1 97 ? -31.770 -27.502 -9.568 1.00 13.09 97 ASP A C 1
ATOM 796 O O . ASP A 1 97 ? -31.452 -28.624 -9.973 1.00 14.41 97 ASP A O 1
ATOM 801 N N . THR A 1 98 ? -31.655 -26.406 -10.328 1.00 10.28 98 THR A N 1
ATOM 802 C CA . THR A 1 98 ? -31.157 -26.494 -11.704 1.00 10.85 98 THR A CA 1
ATOM 803 C C . THR A 1 98 ? -29.796 -27.146 -11.811 1.00 9.25 98 THR A C 1
ATOM 804 O O . THR A 1 98 ? -28.901 -26.884 -10.995 1.00 10.83 98 THR A O 1
ATOM 808 N N . GLN A 1 99 ? -29.630 -27.989 -12.831 1.00 10.85 99 GLN A N 1
ATOM 809 C CA . GLN A 1 99 ? -28.377 -28.661 -13.076 1.00 10.50 99 GLN A CA 1
ATOM 810 C C . GLN A 1 99 ? -27.967 -28.358 -14.551 1.00 10.57 99 GLN A C 1
ATOM 811 O O . GLN A 1 99 ? -28.813 -28.008 -15.389 1.00 11.07 99 GLN A O 1
ATOM 817 N N . PRO A 1 100 ? -26.664 -28.490 -14.831 1.00 10.79 100 PRO A N 1
ATOM 818 C CA . PRO A 1 100 ? -26.233 -28.331 -16.216 1.00 10.70 100 PRO A CA 1
ATOM 819 C C . PRO A 1 100 ? -27.018 -29.093 -17.251 1.00 10.43 100 PRO A C 1
ATOM 820 O O . PRO A 1 100 ? -27.300 -30.291 -17.039 1.00 12.27 100 PRO A O 1
ATOM 824 N N . GLN A 1 101 ? -27.348 -28.437 -18.364 1.00 10.49 101 GLN A N 1
ATOM 825 C CA . GLN A 1 101 ? -28.062 -29.044 -19.479 1.00 11.02 101 GLN A CA 1
ATOM 826 C C . GLN A 1 101 ? -27.072 -29.457 -20.573 1.00 12.60 101 GLN A C 1
ATOM 827 O O . GLN A 1 101 ? -26.024 -30.029 -20.276 1.00 15.15 101 GLN A O 1
ATOM 833 N N . LYS A 1 102 ? -27.408 -29.213 -21.815 1.00 30.00 102 LYS A N 1
ATOM 834 C CA . LYS A 1 102 ? -26.484 -29.622 -22.852 1.00 30.00 102 LYS A CA 1
ATOM 835 C C . LYS A 1 102 ? -25.355 -28.622 -23.096 1.00 30.00 102 LYS A C 1
ATOM 836 O O . LYS A 1 102 ? -25.517 -27.425 -22.909 1.00 30.00 102 LYS A O 1
ATOM 842 N N . ASP A 1 103 ? -24.292 -29.215 -23.677 1.00 10.87 103 ASP A N 1
ATOM 843 C CA . ASP A 1 103 ? -23.071 -28.463 -23.955 1.00 11.64 103 ASP A CA 1
ATOM 844 C C . ASP A 1 103 ? -23.108 -27.837 -25.340 1.00 10.21 103 ASP A C 1
ATOM 845 O O . ASP A 1 103 ? -24.124 -27.864 -26.012 1.00 10.52 103 ASP A O 1
ATOM 850 N N . GLY A 1 104 ? -21.977 -27.262 -25.758 1.00 9.55 104 GLY A N 1
ATOM 851 C CA . GLY A 1 104 ? -21.911 -26.679 -27.060 1.00 9.59 104 GLY A CA 1
ATOM 852 C C . GLY A 1 104 ? -22.905 -25.530 -27.228 1.00 9.92 104 GLY A C 1
ATOM 853 O O . GLY A 1 104 ? -22.993 -24.642 -26.393 1.00 9.22 104 GLY A O 1
ATOM 854 N N . GLY A 1 105 ? -23.638 -25.525 -28.333 1.00 9.40 105 GLY A N 1
ATOM 855 C CA . GLY A 1 105 ? -24.544 -24.435 -28.655 1.00 8.90 105 GLY A CA 1
ATOM 856 C C . GLY A 1 105 ? -25.637 -24.288 -27.630 1.00 9.04 105 GLY A C 1
ATOM 857 O O . GLY A 1 105 ? -26.290 -23.243 -27.654 1.00 8.75 105 GLY A O 1
ATOM 858 N N . PHE A 1 106 ? -25.879 -25.280 -26.778 1.00 8.81 106 PHE A N 1
ATOM 859 C CA . PHE A 1 106 ? -26.977 -25.181 -25.814 1.00 8.50 106 PHE A CA 1
ATOM 860 C C . PHE A 1 106 ? -26.584 -24.407 -24.567 1.00 9.44 106 PHE A C 1
ATOM 861 O O . PHE A 1 106 ? -27.420 -24.115 -23.709 1.00 10.22 106 PHE A O 1
ATOM 869 N N . LEU A 1 107 ? -25.295 -24.072 -24.483 1.00 8.82 107 LEU A N 1
ATOM 870 C CA . LEU A 1 107 ? -24.768 -23.110 -23.494 1.00 8.16 107 LEU A CA 1
ATOM 871 C C . LEU A 1 107 ? -24.883 -23.607 -22.088 1.00 9.50 107 LEU A C 1
ATOM 872 O O . LEU A 1 107 ? -24.705 -22.836 -21.161 1.00 10.16 107 LEU A O 1
ATOM 877 N N . GLY A 1 108 ? -25.085 -24.916 -21.864 1.00 8.25 108 GLY A N 1
ATOM 878 C CA . GLY A 1 108 ? -25.303 -25.468 -20.544 1.00 8.70 108 GLY A CA 1
ATOM 879 C C . GLY A 1 108 ? -26.669 -25.189 -19.959 1.00 8.66 108 GLY A C 1
ATOM 880 O O . GLY A 1 108 ? -26.916 -25.542 -18.795 1.00 9.16 108 GLY A O 1
ATOM 881 N N . LEU A 1 109 ? -27.552 -24.551 -20.714 1.00 8.21 109 LEU A N 1
ATOM 882 C CA . LEU A 1 109 ? -28.848 -24.125 -20.191 1.00 9.05 109 LEU A CA 1
ATOM 883 C C . LEU A 1 109 ? -30.018 -24.941 -20.708 1.00 10.32 109 LEU A C 1
ATOM 884 O O . LEU A 1 109 ? -30.934 -25.239 -19.978 1.00 13.11 109 LEU A O 1
ATOM 889 N N . PHE A 1 110 ? -30.008 -25.211 -22.007 1.00 11.54 110 PHE A N 1
ATOM 890 C CA . PHE A 1 110 ? -31.155 -25.854 -22.648 1.00 13.03 110 PHE A CA 1
ATOM 891 C C . PHE A 1 110 ? -30.806 -27.209 -23.219 1.00 14.47 110 PHE A C 1
ATOM 892 O O . PHE A 1 110 ? -29.679 -27.678 -23.136 1.00 12.52 110 PHE A O 1
ATOM 900 N N . ASN A 1 111 ? -31.820 -27.877 -23.775 1.00 30.00 111 ASN A N 1
ATOM 901 C CA . ASN A 1 111 ? -31.612 -29.202 -24.333 1.00 30.00 111 ASN A CA 1
ATOM 902 C C . ASN A 1 111 ? -32.476 -29.454 -25.571 1.00 30.00 111 ASN A C 1
ATOM 903 O O . ASN A 1 111 ? -33.270 -28.582 -25.987 1.00 30.00 111 ASN A O 1
ATOM 908 N N . ASP A 1 112 ? -32.320 -30.637 -26.162 1.00 28.61 112 ASP A N 1
ATOM 909 C CA . ASP A 1 112 ? -33.125 -31.041 -27.325 1.00 37.24 112 ASP A CA 1
ATOM 910 C C . ASP A 1 112 ? -32.525 -30.505 -28.615 1.00 39.18 112 ASP A C 1
ATOM 911 O O . ASP A 1 112 ? -31.757 -31.207 -29.290 1.00 36.47 112 ASP A O 1
ATOM 916 N N . ILE A 1 117 ? -37.742 -27.230 -20.045 1.00 38.27 117 ILE A N 1
ATOM 917 C CA . ILE A 1 117 ? -36.769 -26.503 -19.214 1.00 33.24 117 ILE A CA 1
ATOM 918 C C . ILE A 1 117 ? -37.249 -25.093 -18.922 1.00 24.15 117 ILE A C 1
ATOM 919 O O . ILE A 1 117 ? -37.583 -24.333 -19.846 1.00 33.80 117 ILE A O 1
ATOM 924 N N . GLN A 1 118 ? -37.262 -24.743 -17.632 1.00 21.42 118 GLN A N 1
ATOM 925 C CA . GLN A 1 118 ? -37.692 -23.430 -17.180 1.00 18.37 118 GLN A CA 1
ATOM 926 C C . GLN A 1 118 ? -36.457 -22.579 -16.879 1.00 15.84 118 GLN A C 1
ATOM 927 O O . GLN A 1 118 ? -35.975 -22.542 -15.755 1.00 21.41 118 GLN A O 1
ATOM 933 N N . THR A 1 119 ? -35.998 -21.860 -17.885 1.00 11.87 119 THR A N 1
ATOM 934 C CA . THR A 1 119 ? -34.786 -20.984 -17.754 1.00 10.53 119 THR A CA 1
ATOM 935 C C . THR A 1 119 ? -35.036 -19.769 -18.591 1.00 9.56 119 THR A C 1
ATOM 936 O O . THR A 1 119 ? -35.481 -19.845 -19.761 1.00 10.96 119 THR A O 1
ATOM 940 N N . VAL A 1 120 ? -34.742 -18.604 -17.998 1.00 7.99 120 VAL A N 1
ATOM 941 C CA . VAL A 1 120 ? -34.719 -17.339 -18.714 1.00 8.11 120 VAL A CA 1
ATOM 942 C C . VAL A 1 120 ? -33.291 -16.838 -18.713 1.00 8.37 120 VAL A C 1
ATOM 943 O O . VAL A 1 120 ? -32.647 -16.823 -17.664 1.00 8.76 120 VAL A O 1
ATOM 947 N N . ALA A 1 121 ? -32.784 -16.455 -19.881 1.00 8.39 121 ALA A N 1
ATOM 948 C CA . ALA A 1 121 ? -31.351 -16.130 -19.994 1.00 7.87 121 ALA A CA 1
ATOM 949 C C . ALA A 1 121 ? -31.113 -14.935 -20.855 1.00 7.82 121 ALA A C 1
ATOM 950 O O . ALA A 1 121 ? -31.840 -14.673 -21.813 1.00 8.88 121 ALA A O 1
ATOM 952 N N . VAL A 1 122 ? -30.021 -14.236 -20.545 1.00 7.37 122 VAL A N 1
ATOM 953 C CA . VAL A 1 122 ? -29.433 -13.232 -21.429 1.00 6.58 122 VAL A CA 1
ATOM 954 C C . VAL A 1 122 ? -28.086 -13.763 -21.908 1.00 7.09 122 VAL A C 1
ATOM 955 O O . VAL A 1 122 ? -27.119 -13.841 -21.155 1.00 8.17 122 VAL A O 1
ATOM 959 N N . GLU A 1 123 ? -28.040 -14.151 -23.185 1.00 7.52 123 GLU A N 1
ATOM 960 C CA . GLU A 1 123 ? -26.874 -14.805 -23.760 1.00 7.58 123 GLU A CA 1
ATOM 961 C C . GLU A 1 123 ? -25.981 -13.883 -24.590 1.00 7.75 123 GLU A C 1
ATOM 962 O O . GLU A 1 123 ? -26.452 -12.982 -25.281 1.00 8.74 123 GLU A O 1
ATOM 968 N N . PHE A 1 124 ? -24.683 -14.179 -24.534 1.00 7.02 124 PHE A N 1
ATOM 969 C CA . PHE A 1 124 ? -23.671 -13.512 -25.340 1.00 7.25 124 PHE A CA 1
ATOM 970 C C . PHE A 1 124 ? -23.033 -14.581 -26.196 1.00 8.45 124 PHE A C 1
ATOM 971 O O . PHE A 1 124 ? -22.071 -15.211 -25.824 1.00 8.97 124 PHE A O 1
ATOM 979 N N . ASP A 1 125 ? -23.709 -14.795 -27.319 1.00 8.04 125 ASP A N 1
ATOM 980 C CA . ASP A 1 125 ? -23.466 -15.927 -28.206 1.00 7.62 125 ASP A CA 1
ATOM 981 C C . ASP A 1 125 ? -22.341 -15.607 -29.168 1.00 8.02 125 ASP A C 1
ATOM 982 O O . ASP A 1 125 ? -22.319 -14.540 -29.779 1.00 10.92 125 ASP A O 1
ATOM 987 N N . THR A 1 126 ? -21.404 -16.522 -29.288 1.00 7.41 126 THR A N 1
ATOM 988 C CA . THR A 1 126 ? -20.251 -16.335 -30.162 1.00 8.19 126 THR A CA 1
ATOM 989 C C . THR A 1 126 ? -20.237 -17.269 -31.405 1.00 9.59 126 THR A C 1
ATOM 990 O O . THR A 1 126 ? -19.285 -17.214 -32.181 1.00 9.56 126 THR A O 1
ATOM 994 N N . PHE A 1 127 ? -21.257 -18.101 -31.556 1.00 8.19 127 PHE A N 1
ATOM 995 C CA . PHE A 1 127 ? -21.304 -19.064 -32.666 1.00 8.19 127 PHE A CA 1
ATOM 996 C C . PHE A 1 127 ? -22.707 -19.162 -33.228 1.00 9.42 127 PHE A C 1
ATOM 997 O O . PHE A 1 127 ? -23.676 -19.305 -32.498 1.00 11.82 127 PHE A O 1
ATOM 1005 N N . SER A 1 128 ? -22.802 -19.119 -34.570 1.00 9.35 128 SER A N 1
ATOM 1006 C CA . SER A 1 128 ? -24.090 -19.216 -35.230 1.00 9.30 128 SER A CA 1
ATOM 1007 C C . SER A 1 128 ? -24.568 -20.656 -35.435 1.00 9.40 128 SER A C 1
ATOM 1008 O O . SER A 1 128 ? -24.087 -21.345 -36.351 1.00 10.15 128 SER A O 1
ATOM 1011 N N . ASN A 1 129 ? -25.509 -21.085 -34.611 1.00 8.79 129 ASN A N 1
ATOM 1012 C CA . ASN A 1 129 ? -26.145 -22.391 -34.776 1.00 9.20 129 ASN A CA 1
ATOM 1013 C C . ASN A 1 129 ? -27.397 -22.296 -35.633 1.00 10.25 129 ASN A C 1
ATOM 1014 O O . ASN A 1 129 ? -27.757 -21.219 -36.109 1.00 10.36 129 ASN A O 1
ATOM 1019 N N . THR A 1 130 ? -28.072 -23.435 -35.835 1.00 11.26 130 THR A N 1
ATOM 1020 C CA . THR A 1 130 ? -29.308 -23.469 -36.646 1.00 13.06 130 THR A CA 1
ATOM 1021 C C . THR A 1 130 ? -30.339 -22.479 -36.186 1.00 11.98 130 THR A C 1
ATOM 1022 O O . THR A 1 130 ? -31.130 -21.999 -37.022 1.00 14.28 130 THR A O 1
ATOM 1026 N N . TRP A 1 131 ? -30.405 -22.234 -34.887 1.00 10.69 131 TRP A N 1
ATOM 1027 C CA . TRP A 1 131 ? -31.474 -21.448 -34.317 1.00 11.25 131 TRP A CA 1
ATOM 1028 C C . TRP A 1 131 ? -31.034 -20.006 -34.117 1.00 10.16 131 TRP A C 1
ATOM 1029 O O . TRP A 1 131 ? -31.752 -19.226 -33.486 1.00 14.88 131 TRP A O 1
ATOM 1040 N N . ASP A 1 132 ? -29.852 -19.659 -34.616 1.00 9.81 132 ASP A N 1
ATOM 1041 C CA . ASP A 1 132 ? -29.276 -18.322 -34.407 1.00 10.48 132 ASP A CA 1
ATOM 1042 C C . ASP A 1 132 ? -29.405 -17.443 -35.629 1.00 11.17 132 ASP A C 1
ATOM 1043 O O . ASP A 1 132 ? -29.514 -17.923 -36.748 1.00 11.51 132 ASP A O 1
ATOM 1048 N N . PRO A 1 133 ? -29.322 -16.128 -35.409 1.00 10.22 133 PRO A N 1
ATOM 1049 C CA . PRO A 1 133 ? -29.007 -15.211 -36.492 1.00 11.72 133 PRO A CA 1
ATOM 1050 C C . PRO A 1 133 ? -27.580 -15.403 -36.945 1.00 10.45 133 PRO A C 1
ATOM 1051 O O . PRO A 1 133 ? -26.837 -16.205 -36.376 1.00 11.00 133 PRO A O 1
ATOM 1055 N N . SER A 1 134 ? -27.228 -14.767 -38.070 1.00 11.36 134 SER A N 1
ATOM 1056 C CA . SER A 1 134 ? -25.921 -14.986 -38.650 1.00 11.22 134 SER A CA 1
ATOM 1057 C C . SER A 1 134 ? -24.771 -14.499 -37.800 1.00 10.91 134 SER A C 1
ATOM 1058 O O . SER A 1 134 ? -23.774 -15.187 -37.689 1.00 12.71 134 SER A O 1
ATOM 1061 N N . ALA A 1 135 ? -24.892 -13.268 -37.269 1.00 11.51 135 ALA A N 1
ATOM 1062 C CA . ALA A 1 135 ? -23.825 -12.625 -36.543 1.00 10.92 135 ALA A CA 1
ATOM 1063 C C . ALA A 1 135 ? -23.845 -13.024 -35.085 1.00 9.67 135 ALA A C 1
ATOM 1064 O O . ALA A 1 135 ? -24.867 -13.361 -34.515 1.00 10.30 135 ALA A O 1
ATOM 1066 N N . ARG A 1 136 ? -22.705 -12.878 -34.438 1.00 9.71 136 ARG A N 1
ATOM 1067 C CA . ARG A 1 136 ? -22.671 -12.949 -32.975 1.00 8.70 136 ARG A CA 1
ATOM 1068 C C . ARG A 1 136 ? -23.693 -11.987 -32.399 1.00 9.24 136 ARG A C 1
ATOM 1069 O O . ARG A 1 136 ? -23.894 -10.890 -32.936 1.00 9.81 136 ARG A O 1
ATOM 1077 N N . HIS A 1 137 ? -24.354 -12.370 -31.319 1.00 7.90 137 HIS A N 1
ATOM 1078 C CA . HIS A 1 137 ? -25.424 -11.550 -30.760 1.00 8.09 137 HIS A CA 1
ATOM 1079 C C . HIS A 1 137 ? -25.592 -11.658 -29.273 1.00 7.47 137 HIS A C 1
ATOM 1080 O O . HIS A 1 137 ? -25.195 -12.634 -28.633 1.00 8.30 137 HIS A O 1
ATOM 1087 N N . ILE A 1 138 ? -26.241 -10.637 -28.725 1.00 7.99 138 ILE A N 1
ATOM 1088 C CA . ILE A 1 138 ? -26.775 -10.677 -27.357 1.00 7.74 138 ILE A CA 1
ATOM 1089 C C . ILE A 1 138 ? -28.247 -10.999 -27.518 1.00 7.56 138 ILE A C 1
ATOM 1090 O O . ILE A 1 138 ? -28.999 -10.300 -28.228 1.00 9.27 138 ILE A O 1
ATOM 1095 N N . GLY A 1 139 ? -28.697 -12.070 -26.841 1.00 7.69 139 GLY A N 1
ATOM 1096 C CA . GLY A 1 139 ? -30.076 -12.552 -26.949 1.00 7.71 139 GLY A CA 1
ATOM 1097 C C . GLY A 1 139 ? -30.760 -12.619 -25.643 1.00 7.65 139 GLY A C 1
ATOM 1098 O O . GLY A 1 139 ? -30.156 -12.872 -24.593 1.00 7.55 139 GLY A O 1
ATOM 1099 N N . ILE A 1 140 ? -32.087 -12.443 -25.705 1.00 7.55 140 ILE A N 1
ATOM 1100 C CA . ILE A 1 140 ? -32.990 -12.691 -24.586 1.00 8.22 140 ILE A CA 1
ATOM 1101 C C . ILE A 1 140 ? -33.785 -13.962 -24.915 1.00 7.96 140 ILE A C 1
ATOM 1102 O O . ILE A 1 140 ? -34.452 -14.037 -25.961 1.00 8.04 140 ILE A O 1
ATOM 1107 N N . ASN A 1 141 ? -33.626 -14.944 -24.039 1.00 7.35 141 ASN A N 1
ATOM 1108 C CA . ASN A 1 141 ? -34.183 -16.282 -24.229 1.00 8.62 141 ASN A CA 1
ATOM 1109 C C . ASN A 1 141 ? -35.140 -16.616 -23.117 1.00 9.26 141 ASN A C 1
ATOM 1110 O O . ASN A 1 141 ? -34.870 -16.421 -21.940 1.00 10.05 141 ASN A O 1
ATOM 1115 N N . VAL A 1 142 ? -36.286 -17.142 -23.513 1.00 9.36 142 VAL A N 1
ATOM 1116 C CA . VAL A 1 142 ? -37.367 -17.485 -22.615 1.00 9.47 142 VAL A CA 1
ATOM 1117 C C . VAL A 1 142 ? -37.728 -18.931 -22.820 1.00 9.35 142 VAL A C 1
ATOM 1118 O O . VAL A 1 142 ? -38.506 -19.291 -23.749 1.00 11.31 142 VAL A O 1
ATOM 1122 N N . ASN A 1 143 ? -37.143 -19.800 -22.021 1.00 10.06 143 ASN A N 1
ATOM 1123 C CA . ASN A 1 143 ? -37.414 -21.242 -22.118 1.00 10.43 143 ASN A CA 1
ATOM 1124 C C . ASN A 1 143 ? -37.087 -21.864 -23.492 1.00 11.84 143 ASN A C 1
ATOM 1125 O O . ASN A 1 143 ? -37.722 -22.850 -23.898 1.00 14.65 143 ASN A O 1
ATOM 1130 N N . SER A 1 144 ? -36.123 -21.288 -24.199 1.00 10.25 144 SER A N 1
ATOM 1131 C CA . SER A 1 144 ? -35.674 -21.823 -25.464 1.00 11.84 144 SER A CA 1
ATOM 1132 C C . SER A 1 144 ? -34.259 -21.363 -25.767 1.00 10.95 144 SER A C 1
ATOM 1133 O O . SER A 1 144 ? -33.890 -20.228 -25.422 1.00 10.13 144 SER A O 1
ATOM 1136 N N . ILE A 1 145 ? -33.489 -22.149 -26.478 1.00 10.19 145 ILE A N 1
ATOM 1137 C CA . ILE A 1 145 ? -32.152 -21.721 -26.983 1.00 10.03 145 ILE A CA 1
ATOM 1138 C C . ILE A 1 145 ? -32.312 -20.734 -28.112 1.00 9.69 145 ILE A C 1
ATOM 1139 O O . ILE A 1 145 ? -31.353 -20.031 -28.473 1.00 10.15 145 ILE A O 1
ATOM 1144 N N . GLU A 1 146 ? -33.524 -20.632 -28.665 1.00 10.01 146 GLU A N 1
ATOM 1145 C CA . GLU A 1 146 ? -33.832 -19.652 -29.688 1.00 10.54 146 GLU A CA 1
ATOM 1146 C C . GLU A 1 146 ? -34.224 -18.325 -29.021 1.00 10.62 146 GLU A C 1
ATOM 1147 O O . GLU A 1 146 ? -35.108 -18.308 -28.186 1.00 12.82 146 GLU A O 1
ATOM 1153 N N . SER A 1 147 ? -33.524 -17.238 -29.356 1.00 9.69 147 SER A N 1
ATOM 1154 C CA . SER A 1 147 ? -33.858 -15.953 -28.721 1.00 9.28 147 SER A CA 1
ATOM 1155 C C . SER A 1 147 ? -35.146 -15.335 -29.196 1.00 10.70 147 SER A C 1
ATOM 1156 O O . SER A 1 147 ? -35.431 -15.297 -30.407 1.00 12.91 147 SER A O 1
ATOM 1159 N N A MET A 1 148 ? -35.979 -14.768 -28.322 0.50 9.02 148 MET A N 1
ATOM 1160 N N B MET A 1 148 ? -35.908 -14.774 -28.261 0.50 8.90 148 MET A N 1
ATOM 1161 C CA A MET A 1 148 ? -37.131 -14.004 -28.773 0.50 9.48 148 MET A CA 1
ATOM 1162 C CA B MET A 1 148 ? -37.106 -14.055 -28.544 0.50 8.75 148 MET A CA 1
ATOM 1163 C C A MET A 1 148 ? -36.711 -12.645 -29.315 0.50 8.18 148 MET A C 1
ATOM 1164 C C B MET A 1 148 ? -36.773 -12.683 -29.180 0.50 7.37 148 MET A C 1
ATOM 1165 O O A MET A 1 148 ? -37.293 -12.089 -30.270 0.50 9.38 148 MET A O 1
ATOM 1166 O O B MET A 1 148 ? -37.525 -12.122 -29.968 0.50 7.36 148 MET A O 1
ATOM 1175 N N . LYS A 1 149 ? -35.669 -12.079 -28.711 1.00 9.34 149 LYS A N 1
ATOM 1176 C CA . LYS A 1 149 ? -35.118 -10.831 -29.212 1.00 9.23 149 LYS A CA 1
ATOM 1177 C C . LYS A 1 149 ? -33.601 -10.893 -29.185 1.00 8.91 149 LYS A C 1
ATOM 1178 O O . LYS A 1 149 ? -33.062 -11.551 -28.343 1.00 8.69 149 LYS A O 1
ATOM 1184 N N . TYR A 1 150 ? -32.941 -10.182 -30.105 1.00 8.41 150 TYR A N 1
ATOM 1185 C CA . TYR A 1 150 ? -31.506 -10.119 -30.028 1.00 8.78 150 TYR A CA 1
ATOM 1186 C C . TYR A 1 150 ? -30.998 -8.833 -30.654 1.00 8.75 150 TYR A C 1
ATOM 1187 O O . TYR A 1 150 ? -31.716 -8.169 -31.400 1.00 10.40 150 TYR A O 1
ATOM 1196 N N . VAL A 1 151 ? -29.743 -8.521 -30.376 1.00 8.28 151 VAL A N 1
ATOM 1197 C CA . VAL A 1 151 ? -29.059 -7.445 -31.083 1.00 8.65 151 VAL A CA 1
ATOM 1198 C C . VAL A 1 151 ? -27.691 -7.976 -31.538 1.00 8.70 151 VAL A C 1
ATOM 1199 O O . VAL A 1 151 ? -27.015 -8.669 -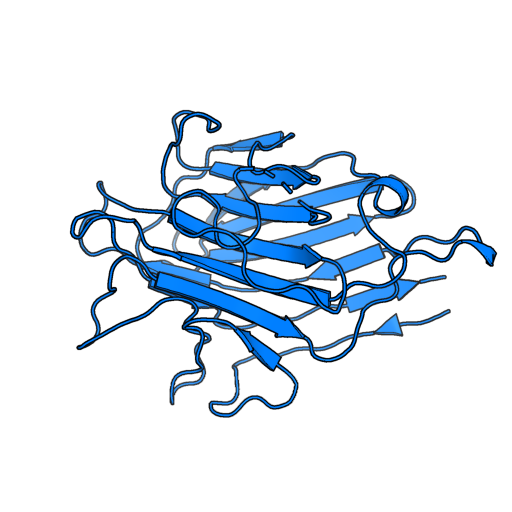30.809 1.00 8.76 151 VAL A O 1
ATOM 1203 N N . LYS A 1 152 ? -27.325 -7.625 -32.751 1.00 30.00 152 LYS A N 1
ATOM 1204 C CA . LYS A 1 152 ? -25.985 -7.923 -33.217 1.00 30.00 152 LYS A CA 1
ATOM 1205 C C . LYS A 1 152 ? -24.916 -7.362 -32.288 1.00 30.00 152 LYS A C 1
ATOM 1206 O O . LYS A 1 152 ? -25.025 -6.216 -31.810 1.00 30.00 152 LYS A O 1
ATOM 1212 N N . TRP A 1 153 ? -23.883 -8.162 -32.031 1.00 8.83 153 TRP A N 1
ATOM 1213 C CA . TRP A 1 153 ? -22.876 -7.864 -31.026 1.00 9.27 153 TRP A CA 1
ATOM 1214 C C . TRP A 1 153 ? -21.457 -8.017 -31.565 1.00 12.65 153 TRP A C 1
ATOM 1215 O O . TRP A 1 153 ? -21.003 -9.118 -31.806 1.00 12.82 153 TRP A O 1
ATOM 1226 N N . GLY A 1 154 ? -20.752 -6.889 -31.726 1.00 11.24 154 GLY A N 1
ATOM 1227 C CA . GLY A 1 154 ? -19.396 -6.917 -32.167 1.00 12.05 154 GLY A CA 1
ATOM 1228 C C . GLY A 1 154 ? -18.464 -7.270 -31.035 1.00 11.55 154 GLY A C 1
ATOM 1229 O O . GLY A 1 154 ? -17.883 -6.440 -30.327 1.00 13.79 154 GLY A O 1
ATOM 1230 N N . TRP A 1 155 ? -18.311 -8.577 -30.868 1.00 10.78 155 TRP A N 1
ATOM 1231 C CA . TRP A 1 155 ? -17.485 -9.143 -29.829 1.00 10.93 155 TRP A CA 1
ATOM 1232 C C . TRP A 1 155 ? -16.028 -8.682 -30.022 1.00 10.35 155 TRP A C 1
ATOM 1233 O O . TRP A 1 155 ? -15.469 -8.743 -31.108 1.00 12.82 155 TRP A O 1
ATOM 1244 N N . GLU A 1 156 ? -15.436 -8.225 -28.924 1.00 9.63 156 GLU A N 1
ATOM 1245 C CA . GLU A 1 156 ? -14.047 -7.786 -28.911 1.00 9.99 156 GLU A CA 1
ATOM 1246 C C . GLU A 1 156 ? -13.194 -8.778 -28.137 1.00 9.27 156 GLU A C 1
ATOM 1247 O O . GLU A 1 156 ? -13.286 -8.880 -26.909 1.00 9.81 156 GLU A O 1
ATOM 1253 N N . ASN A 1 157 ? -12.357 -9.517 -28.858 1.00 10.34 157 ASN A N 1
ATOM 1254 C CA . ASN A 1 157 ? -11.511 -10.561 -28.260 1.00 10.26 157 ASN A CA 1
ATOM 1255 C C . ASN A 1 157 ? -10.694 -10.061 -27.066 1.00 10.79 157 ASN A C 1
ATOM 1256 O O . ASN A 1 157 ? -9.926 -9.105 -27.207 1.00 12.01 157 ASN A O 1
ATOM 1261 N N . GLY A 1 158 ? -10.841 -10.723 -25.913 1.00 9.15 158 GLY A N 1
ATOM 1262 C CA . GLY A 1 158 ? -10.049 -10.404 -24.757 1.00 10.84 158 GLY A CA 1
ATOM 1263 C C . GLY A 1 158 ? -10.335 -9.095 -24.022 1.00 10.33 158 GLY A C 1
ATOM 1264 O O . GLY A 1 158 ? -9.756 -8.856 -22.968 1.00 13.71 158 GLY A O 1
ATOM 1265 N N . LYS A 1 159 ? -11.254 -8.283 -24.556 1.00 30.00 159 LYS A N 1
ATOM 1266 C CA . LYS A 1 159 ? -11.634 -7.023 -23.932 1.00 30.00 159 LYS A CA 1
ATOM 1267 C C . LYS A 1 159 ? -12.759 -7.084 -22.916 1.00 30.00 159 LYS A C 1
ATOM 1268 O O . LYS A 1 159 ? -13.801 -7.693 -23.155 1.00 30.00 159 LYS A O 1
ATOM 1274 N N . VAL A 1 160 ? -12.571 -6.416 -21.767 1.00 8.96 160 VAL A N 1
ATOM 1275 C CA . VAL A 1 160 ? -13.560 -6.467 -20.725 1.00 9.22 160 VAL A CA 1
ATOM 1276 C C . VAL A 1 160 ? -14.855 -5.846 -21.218 1.00 8.75 160 VAL A C 1
ATOM 1277 O O . VAL A 1 160 ? -14.897 -4.768 -21.774 1.00 9.69 160 VAL A O 1
ATOM 1281 N N . ALA A 1 161 ? -15.934 -6.611 -20.951 1.00 7.33 161 ALA A N 1
ATOM 1282 C CA . ALA A 1 161 ? -17.292 -6.220 -21.223 1.00 7.07 161 ALA A CA 1
ATOM 1283 C C . ALA A 1 161 ? -18.006 -5.953 -19.921 1.00 8.42 161 ALA A C 1
ATOM 1284 O O . ALA A 1 161 ? -18.045 -6.784 -19.058 1.00 9.01 161 ALA A O 1
ATOM 1286 N N . ASN A 1 162 ? -18.628 -4.773 -19.851 1.00 7.08 162 ASN A N 1
ATOM 1287 C CA . ASN A 1 162 ? -19.478 -4.410 -18.713 1.00 8.26 162 ASN A CA 1
ATOM 1288 C C . ASN A 1 162 ? -20.949 -4.580 -19.070 1.00 6.89 162 ASN A C 1
ATOM 1289 O O . ASN A 1 162 ? -21.454 -3.943 -19.998 1.00 7.95 162 ASN A O 1
ATOM 1294 N N . VAL A 1 163 ? -21.637 -5.443 -18.318 1.00 7.32 163 VAL A N 1
ATOM 1295 C CA . VAL A 1 163 ? -23.044 -5.752 -18.571 1.00 6.96 163 VAL A CA 1
ATOM 1296 C C . VAL A 1 163 ? -23.933 -5.17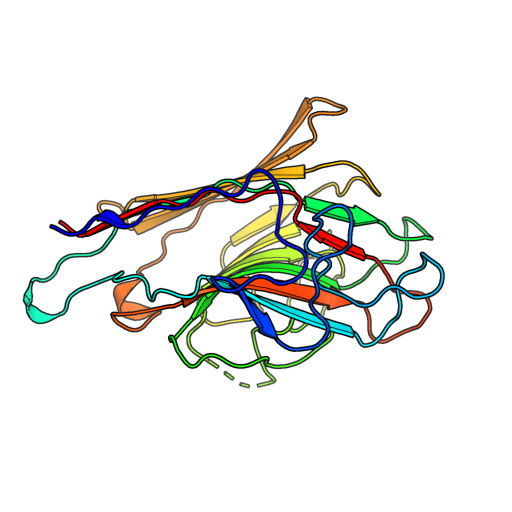3 -17.471 1.00 7.79 163 VAL A C 1
ATOM 1297 O O . VAL A 1 163 ? -23.598 -5.266 -16.289 1.00 7.74 163 VAL A O 1
ATOM 1301 N N . TYR A 1 164 ? -25.080 -4.647 -17.886 1.00 7.10 164 TYR A N 1
ATOM 1302 C CA . TYR A 1 164 ? -26.123 -4.227 -16.963 1.00 6.75 164 TYR A CA 1
ATOM 1303 C C . TYR A 1 164 ? -27.475 -4.793 -17.430 1.00 6.71 164 TYR A C 1
ATOM 1304 O O . TYR A 1 164 ? -27.890 -4.562 -18.566 1.00 7.38 164 TYR A O 1
ATOM 1313 N N . ILE A 1 165 ? -28.134 -5.545 -16.555 1.00 7.01 165 ILE A N 1
ATOM 1314 C CA . ILE A 1 165 ? -29.424 -6.179 -16.874 1.00 7.44 165 ILE A CA 1
ATOM 1315 C C . ILE A 1 165 ? -30.424 -5.768 -15.820 1.00 7.45 165 ILE A C 1
ATOM 1316 O O . ILE A 1 165 ? -30.111 -5.813 -14.625 1.00 8.60 165 ILE A O 1
ATOM 1321 N N . SER A 1 166 ? -31.606 -5.331 -16.226 1.00 6.25 166 SER A N 1
ATOM 1322 C CA . SER A 1 166 ? -32.656 -4.960 -15.311 1.00 7.78 166 SER A CA 1
ATOM 1323 C C . SER A 1 166 ? -33.980 -5.584 -15.758 1.00 8.19 166 SER A C 1
ATOM 1324 O O . SER A 1 166 ? -34.241 -5.762 -16.940 1.00 8.65 166 SER A O 1
ATOM 1327 N N . TYR A 1 167 ? -34.803 -5.903 -14.752 1.00 8.15 167 TYR A N 1
ATOM 1328 C CA . TYR A 1 167 ? -36.175 -6.349 -14.995 1.00 7.65 167 TYR A CA 1
ATOM 1329 C C . TYR A 1 167 ? -37.129 -5.465 -14.197 1.00 7.50 167 TYR A C 1
ATOM 1330 O O . TYR A 1 167 ? -36.983 -5.313 -12.963 1.00 8.20 167 TYR A O 1
ATOM 1339 N N . GLU A 1 168 ? -38.078 -4.843 -14.899 1.00 7.96 168 GLU A N 1
ATOM 1340 C CA . GLU A 1 168 ? -39.046 -3.961 -14.278 1.00 8.02 168 GLU A CA 1
ATOM 1341 C C . GLU A 1 168 ? -40.391 -4.669 -14.275 1.00 8.58 168 GLU A C 1
ATOM 1342 O O . GLU A 1 168 ? -41.079 -4.708 -15.296 1.00 10.49 168 GLU A O 1
ATOM 1348 N N . ALA A 1 169 ? -40.771 -5.217 -13.135 1.00 9.21 169 ALA A N 1
ATOM 1349 C CA . ALA A 1 169 ? -42.002 -6.036 -13.057 1.00 10.48 169 ALA A CA 1
ATOM 1350 C C . ALA A 1 169 ? -43.285 -5.330 -13.519 1.00 9.46 169 ALA A C 1
ATOM 1351 O O . ALA A 1 169 ? -44.147 -5.963 -14.168 1.00 11.60 169 ALA A O 1
ATOM 1353 N N . SER A 1 170 ? -43.361 -4.029 -13.272 1.00 9.74 170 SER A N 1
ATOM 1354 C CA . SER A 1 170 ? -44.611 -3.293 -13.550 1.00 10.42 170 SER A CA 1
ATOM 1355 C C . SER A 1 170 ? -44.874 -3.175 -15.049 1.00 11.21 170 SER A C 1
ATOM 1356 O O . SER A 1 170 ? -46.019 -2.970 -15.490 1.00 13.48 170 SER A O 1
ATOM 1359 N N . THR A 1 171 ? -43.824 -3.367 -15.853 1.00 9.61 171 THR A N 1
ATOM 1360 C CA . THR A 1 171 ? -43.934 -3.333 -17.295 1.00 9.56 171 THR A CA 1
ATOM 1361 C C . THR A 1 171 ? -43.389 -4.585 -17.991 1.00 9.61 171 THR A C 1
ATOM 1362 O O . THR A 1 171 ? -43.147 -4.580 -19.207 1.00 12.96 171 THR A O 1
ATOM 1366 N N . LYS A 1 172 ? -43.134 -5.633 -17.214 1.00 30.00 172 LYS A N 1
ATOM 1367 C CA . LYS A 1 172 ? -42.608 -6.903 -17.712 1.00 30.00 172 LYS A CA 1
ATOM 1368 C C . LYS A 1 172 ? -41.408 -6.734 -18.688 1.00 30.00 172 LYS A C 1
ATOM 1369 O O . LYS A 1 172 ? -41.277 -7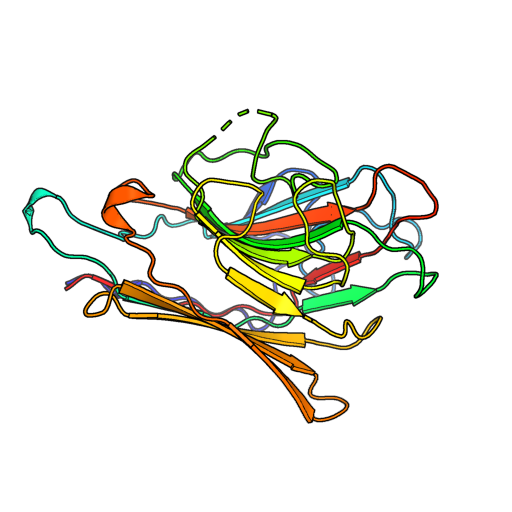.450 -19.656 1.00 30.00 172 LYS A O 1
ATOM 1375 N N . THR A 1 173 ? -40.583 -5.716 -18.454 1.00 9.67 173 THR A N 1
ATOM 1376 C CA . THR A 1 173 ? -39.511 -5.415 -19.381 1.00 8.98 173 THR A CA 1
ATOM 1377 C C . THR A 1 173 ? -38.155 -5.887 -18.844 1.00 8.58 173 THR A C 1
ATOM 1378 O O . THR A 1 173 ? -37.699 -5.407 -17.782 1.00 8.67 173 THR A O 1
ATOM 1382 N N . LEU A 1 174 ? -37.512 -6.776 -19.599 1.00 8.00 174 LEU A N 1
ATOM 1383 C CA . LEU A 1 174 ? -36.131 -7.182 -19.326 1.00 7.41 174 LEU A CA 1
ATOM 1384 C C . LEU A 1 174 ? -35.213 -6.515 -20.335 1.00 8.39 174 LEU A C 1
ATOM 1385 O O . LEU A 1 174 ? -35.418 -6.629 -21.542 1.00 8.43 174 LEU A O 1
ATOM 1390 N N . THR A 1 175 ? -34.197 -5.804 -19.834 1.00 7.33 175 THR A N 1
ATOM 1391 C CA . THR A 1 175 ? -33.291 -5.037 -20.683 1.00 7.78 175 THR A CA 1
ATOM 1392 C C . THR A 1 175 ? -31.869 -5.454 -20.359 1.00 7.44 175 THR A C 1
ATOM 1393 O O . THR A 1 175 ? -31.499 -5.610 -19.186 1.00 8.45 175 THR A O 1
ATOM 1397 N N . ALA A 1 176 ? -31.061 -5.644 -21.405 1.00 7.35 176 ALA A N 1
ATOM 1398 C CA . ALA A 1 176 ? -29.660 -6.027 -21.263 1.00 6.67 176 ALA A CA 1
ATOM 1399 C C . ALA A 1 176 ? -28.739 -5.176 -22.102 1.00 7.41 176 ALA A C 1
ATOM 1400 O O . ALA A 1 176 ? -29.046 -5.000 -23.283 1.00 7.60 176 ALA A O 1
ATOM 1402 N N . SER A 1 177 ? -27.645 -4.683 -21.509 1.00 7.56 177 SER A N 1
ATOM 1403 C CA . SER A 1 177 ? -26.696 -3.862 -22.223 1.00 7.97 177 SER A CA 1
ATOM 1404 C C . SER A 1 177 ? -25.271 -4.304 -21.990 1.00 8.84 177 SER A C 1
ATOM 1405 O O . SER A 1 177 ? -24.912 -4.732 -20.886 1.00 10.43 177 SER A O 1
ATOM 1408 N N . LEU A 1 178 ? -24.445 -4.205 -23.029 1.00 8.64 178 LEU A N 1
ATOM 1409 C CA . LEU A 1 178 ? -23.049 -4.551 -22.973 1.00 8.22 178 LEU A CA 1
ATOM 1410 C C . LEU A 1 178 ? -22.238 -3.321 -23.456 1.00 8.10 178 LEU A C 1
ATOM 1411 O O . LEU A 1 178 ? -22.555 -2.768 -24.499 1.00 8.41 178 LEU A O 1
ATOM 1416 N N . THR A 1 179 ? -21.198 -2.967 -22.701 1.00 7.97 179 THR A N 1
ATOM 1417 C CA . THR A 1 179 ? -20.306 -1.894 -23.116 1.00 7.97 179 THR A CA 1
ATOM 1418 C C . THR A 1 179 ? -18.834 -2.350 -22.990 1.00 8.10 179 THR A C 1
ATOM 1419 O O . THR A 1 179 ? -18.463 -2.925 -21.978 1.00 8.71 179 THR A O 1
ATOM 1423 N N . TYR A 1 180 ? -18.031 -2.040 -24.004 1.00 7.63 180 TYR A N 1
ATOM 1424 C 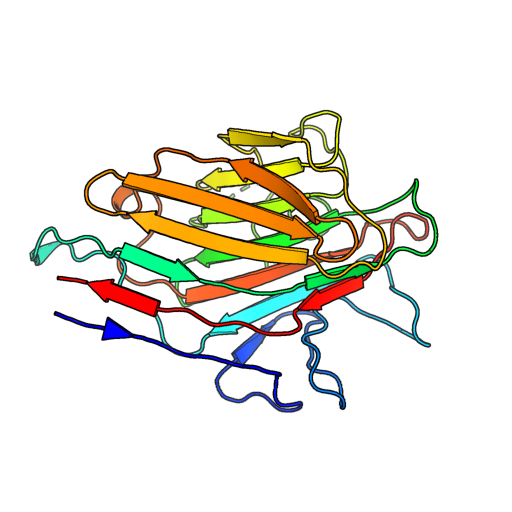CA . TYR A 1 180 ? -16.587 -2.244 -23.931 1.00 8.26 180 TYR A CA 1
ATOM 1425 C C . TYR A 1 180 ? -15.952 -0.906 -23.578 1.00 8.12 180 TYR A C 1
ATOM 1426 O O . TYR A 1 180 ? -15.868 -0.028 -24.438 1.00 9.01 180 TYR A O 1
ATOM 1435 N N . PRO A 1 181 ? -15.476 -0.782 -22.345 1.00 8.75 181 PRO A N 1
ATOM 1436 C CA . PRO A 1 181 ? -14.850 0.467 -21.893 1.00 9.68 181 PRO A CA 1
ATOM 1437 C C . PRO A 1 181 ? -13.592 0.823 -22.682 1.00 12.55 181 PRO A C 1
ATOM 1438 O O . PRO A 1 181 ? -13.204 1.988 -22.657 1.00 16.03 181 PRO A O 1
ATOM 1442 N N . SER A 1 182 ? -12.981 -0.134 -23.363 1.00 11.23 182 SER A N 1
ATOM 1443 C CA . SER A 1 182 ? -11.754 0.118 -24.108 1.00 12.62 182 SER A CA 1
ATOM 1444 C C . SER A 1 182 ? -12.012 1.023 -25.295 1.00 14.02 182 SER A C 1
ATOM 1445 O O . SER A 1 182 ? -11.183 1.891 -25.619 1.00 19.06 182 SER A O 1
ATOM 1448 N N . ASN A 1 183 ? -13.137 0.880 -25.979 1.00 30.00 183 ASN A N 1
ATOM 1449 C CA . ASN A 1 183 ? -13.383 1.799 -27.078 1.00 30.00 183 ASN A CA 1
ATOM 1450 C C . ASN A 1 183 ? -14.761 2.431 -27.017 1.00 30.00 183 ASN A C 1
ATOM 1451 O O . ASN A 1 183 ? -15.289 2.898 -28.022 1.00 30.00 183 ASN A O 1
ATOM 1456 N N . ALA A 1 184 ? -15.328 2.430 -25.821 1.00 11.97 184 ALA A N 1
ATOM 1457 C CA . ALA A 1 184 ? -16.645 3.107 -25.595 1.00 12.26 184 ALA A CA 1
ATOM 1458 C C . ALA A 1 184 ? -17.713 2.764 -26.599 1.00 11.99 184 ALA A C 1
ATOM 1459 O O . ALA A 1 184 ? -18.347 3.582 -27.200 1.00 13.22 184 ALA A O 1
ATOM 1461 N N . THR A 1 185 ? -17.863 1.452 -26.779 1.00 11.07 185 THR A N 1
ATOM 1462 C CA . THR A 1 185 ? -18.840 0.902 -27.687 1.00 9.79 185 THR A CA 1
ATOM 1463 C C . THR A 1 185 ? -19.889 0.140 -26.872 1.00 8.49 185 THR A C 1
ATOM 1464 O O . THR A 1 185 ? -19.544 -0.516 -25.886 1.00 10.38 185 THR A O 1
ATOM 1468 N N . SER A 1 186 ? -21.136 0.215 -27.287 1.00 8.78 186 SER A N 1
ATOM 1469 C CA . SER A 1 186 ? -22.241 -0.366 -26.543 1.00 8.79 186 SER A CA 1
ATOM 1470 C C . SER A 1 186 ? -23.286 -0.989 -27.451 1.00 8.73 186 SER A C 1
ATOM 1471 O O . SER A 1 186 ? -23.510 -0.603 -28.569 1.00 8.85 186 SER A O 1
ATOM 1474 N N . TYR A 1 187 ? -24.013 -1.937 -26.854 1.00 8.30 187 TYR A N 1
ATOM 1475 C CA . TYR A 1 187 ? -25.179 -2.567 -27.468 1.00 7.97 187 TYR A CA 1
ATOM 1476 C C . TYR A 1 187 ? -26.260 -2.781 -26.424 1.00 7.95 187 TYR A C 1
ATOM 1477 O O . TYR A 1 187 ? -25.958 -2.872 -25.232 1.00 8.02 187 TYR A O 1
ATOM 1486 N N . ILE A 1 188 ? -27.519 -2.863 -26.850 1.00 7.52 188 ILE A N 1
ATOM 1487 C CA . ILE A 1 188 ? -28.648 -3.058 -25.900 1.00 7.95 188 ILE A CA 1
ATOM 1488 C C . ILE A 1 188 ? -29.757 -3.793 -26.598 1.00 7.55 188 ILE A C 1
ATOM 1489 O O . ILE A 1 188 ? -29.925 -3.666 -27.820 1.00 7.90 188 ILE A O 1
ATOM 1494 N N . VAL A 1 189 ? -30.493 -4.565 -25.798 1.00 7.30 189 VAL A N 1
ATOM 1495 C CA . VAL A 1 189 ? -31.719 -5.238 -26.288 1.00 7.67 189 VAL A CA 1
ATOM 1496 C C . VAL A 1 189 ? -32.688 -5.386 -25.145 1.00 6.77 189 VAL A C 1
ATOM 1497 O O . VAL A 1 189 ? -32.304 -5.572 -23.983 1.00 7.35 189 VAL A O 1
ATOM 1501 N N A SER A 1 190 ? -33.974 -5.322 -25.464 0.50 7.30 190 SER A N 1
ATOM 1502 N N B SER A 1 190 ? -33.982 -5.264 -25.411 0.50 7.97 190 SER A N 1
ATOM 1503 C CA A SER A 1 190 ? -35.033 -5.499 -24.537 0.50 6.74 190 SER A CA 1
ATOM 1504 C CA B SER A 1 190 ? -35.009 -5.508 -24.446 0.50 8.37 190 SER A CA 1
ATOM 1505 C C A SER A 1 190 ? -36.057 -6.487 -25.026 0.50 7.36 190 SER A C 1
ATOM 1506 C C B SER A 1 190 ? -36.106 -6.400 -24.996 0.50 8.91 190 SER A C 1
ATOM 1507 O O A SER A 1 190 ? -36.176 -6.754 -26.230 0.50 6.70 190 SER A O 1
ATOM 1508 O O B SER A 1 190 ? -36.325 -6.513 -26.203 0.50 10.55 190 SER A O 1
ATOM 1513 N N . ALA A 1 191 ? -36.831 -6.990 -24.066 1.00 8.15 191 ALA A N 1
ATOM 1514 C CA . ALA A 1 191 ? -37.976 -7.860 -24.413 1.00 8.76 191 ALA A CA 1
ATOM 1515 C C . ALA A 1 191 ? -38.995 -7.798 -23.318 1.00 9.49 191 ALA A C 1
ATOM 1516 O O . ALA A 1 191 ? -38.708 -7.606 -22.129 1.00 10.06 191 ALA A O 1
ATOM 1518 N N . ASN A 1 192 ? -40.233 -8.042 -23.729 1.00 10.95 192 ASN A N 1
ATOM 1519 C CA . ASN A 1 192 ? -41.329 -8.288 -22.807 1.00 11.50 192 ASN A CA 1
ATOM 1520 C C . ASN A 1 192 ? -41.301 -9.749 -22.342 1.00 11.97 192 ASN A C 1
ATOM 1521 O O . ASN A 1 192 ? -41.385 -10.658 -23.158 1.00 16.80 192 ASN A O 1
ATOM 1526 N N . VAL A 1 193 ? -41.161 -9.940 -21.043 1.00 10.77 193 VAL A N 1
ATOM 1527 C CA . VAL A 1 193 ? -40.985 -11.258 -20.434 1.00 11.03 193 VAL A CA 1
ATOM 1528 C C . VAL A 1 193 ? -41.889 -11.332 -19.249 1.00 12.71 193 VAL A C 1
ATOM 1529 O O . VAL A 1 193 ? -41.713 -10.555 -18.325 1.00 12.28 193 VAL A O 1
ATOM 1533 N N . ASP A 1 194 ? -42.806 -12.303 -19.234 1.00 13.54 194 ASP A N 1
ATOM 1534 C CA . ASP A 1 194 ? -43.612 -12.550 -18.045 1.00 14.13 194 ASP A CA 1
ATOM 1535 C C . ASP A 1 194 ? -42.959 -13.635 -17.178 1.00 14.49 194 ASP A C 1
ATOM 1536 O O . ASP A 1 194 ? -43.004 -14.799 -17.503 1.00 14.19 194 ASP A O 1
ATOM 1541 N N . LEU A 1 195 ? -42.322 -13.213 -16.075 1.00 14.39 195 LEU A N 1
ATOM 1542 C CA . LEU A 1 195 ? -41.612 -14.149 -15.213 1.00 14.74 195 LEU A CA 1
ATOM 1543 C C . LEU A 1 195 ? -42.504 -15.149 -14.548 1.00 14.42 195 LEU A C 1
ATOM 1544 O O . LEU A 1 195 ? -42.120 -16.288 -14.336 1.00 16.36 195 LEU A O 1
ATOM 1549 N N . LYS A 1 196 ? -43.738 -14.744 -14.246 1.00 30.00 196 LYS A N 1
ATOM 1550 C CA . LYS A 1 196 ? -44.698 -15.659 -13.636 1.00 30.00 196 LYS A CA 1
ATOM 1551 C C . LYS A 1 196 ? -45.023 -16.834 -14.544 1.00 30.00 196 LYS A C 1
ATOM 1552 O O . LYS A 1 196 ? -45.212 -17.965 -14.076 1.00 30.00 196 LYS A O 1
ATOM 1558 N N . SER A 1 197 ? -45.080 -16.581 -15.854 1.00 30.00 197 SER A N 1
ATOM 1559 C CA . SER A 1 197 ? -45.389 -17.600 -16.825 1.00 30.00 197 SER A CA 1
ATOM 1560 C C . SER A 1 197 ? -44.182 -18.352 -17.322 1.00 30.00 197 SER A C 1
ATOM 1561 O O . SER A 1 197 ? -44.324 -19.364 -18.038 1.00 30.00 197 SER A O 1
ATOM 1564 N N . ALA A 1 198 ? -42.968 -17.867 -17.027 1.00 14.67 198 ALA A N 1
ATOM 1565 C CA . ALA A 1 198 ? -41.800 -18.540 -17.561 1.00 15.12 198 ALA A CA 1
ATOM 1566 C C . ALA A 1 198 ? -41.109 -19.373 -16.508 1.00 16.32 198 ALA A C 1
ATOM 1567 O O . ALA A 1 198 ? -40.425 -20.338 -16.824 1.00 19.26 198 ALA A O 1
ATOM 1569 N N . LEU A 1 199 ? -41.230 -18.958 -15.238 1.00 12.62 199 LEU A N 1
ATOM 1570 C CA . LEU A 1 199 ? -40.403 -19.513 -14.168 1.00 12.63 199 LEU A CA 1
ATOM 1571 C C . LEU A 1 199 ? -41.234 -19.837 -12.936 1.00 11.73 199 LEU A C 1
ATOM 1572 O O . LEU A 1 199 ? -42.344 -19.304 -12.783 1.00 12.47 199 LEU A O 1
ATOM 1577 N N . PRO A 1 200 ? -40.708 -20.686 -12.058 1.00 12.65 200 PRO A N 1
ATOM 1578 C CA . PRO A 1 200 ? -41.352 -20.854 -10.751 1.00 13.35 200 PRO A CA 1
ATOM 1579 C C . PRO A 1 200 ? -41.141 -19.724 -9.803 1.00 12.14 200 PRO A C 1
ATOM 1580 O O . PRO A 1 200 ? -40.384 -18.755 -10.115 1.00 11.20 200 PRO A O 1
ATOM 1584 N N . GLU A 1 201 ? -41.834 -19.733 -8.671 1.00 11.82 201 GLU A N 1
ATOM 1585 C CA . GLU A 1 201 ? -41.867 -18.591 -7.758 1.00 11.92 201 GLU A CA 1
ATOM 1586 C C . GLU A 1 201 ? -40.483 -18.258 -7.244 1.00 10.89 201 GLU A C 1
ATOM 1587 O O . GLU A 1 201 ? -40.152 -17.079 -7.023 1.00 10.79 201 GLU A O 1
ATOM 1593 N N . TRP A 1 202 ? -39.685 -19.293 -7.022 1.00 9.65 202 TRP A N 1
ATOM 1594 C CA . TRP A 1 202 ? -38.323 -19.169 -6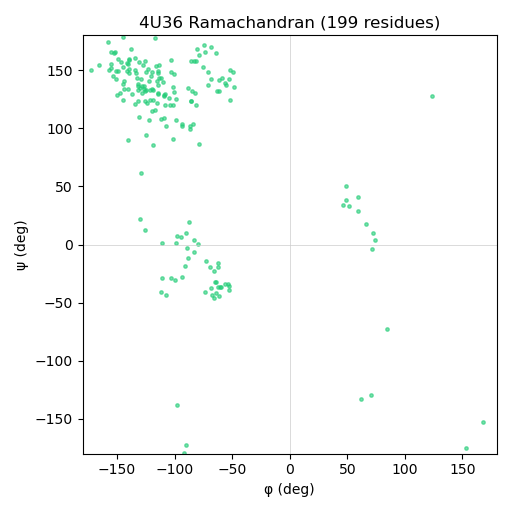.509 1.00 10.50 202 TRP A CA 1
ATOM 1595 C C . TRP A 1 202 ? -37.350 -19.660 -7.573 1.00 11.54 202 TRP A C 1
ATOM 1596 O O . TRP A 1 202 ? -37.609 -20.651 -8.252 1.00 11.57 202 TRP A O 1
ATOM 1607 N N . VAL A 1 203 ? -36.227 -18.963 -7.707 1.00 10.06 203 VAL A N 1
ATOM 1608 C CA . VAL A 1 203 ? -35.206 -19.363 -8.687 1.00 9.35 203 VAL A CA 1
ATOM 1609 C C . VAL A 1 203 ? -33.828 -19.224 -8.057 1.00 10.05 203 VAL A C 1
ATOM 1610 O O . VAL A 1 203 ? -33.642 -18.519 -7.030 1.00 12.64 203 VAL A O 1
ATOM 1614 N N . ARG A 1 204 ? -32.825 -19.787 -8.746 1.00 9.03 204 ARG A N 1
ATOM 1615 C CA . ARG A 1 204 ? -31.442 -19.445 -8.516 1.00 9.91 204 ARG A CA 1
ATOM 1616 C C . ARG A 1 204 ? -30.899 -18.700 -9.750 1.00 9.15 204 ARG A C 1
ATOM 1617 O O . ARG A 1 204 ? -31.269 -19.005 -10.889 1.00 11.91 204 ARG A O 1
ATOM 1625 N N . VAL A 1 205 ? -30.033 -17.714 -9.516 1.00 8.20 205 VAL A N 1
ATOM 1626 C CA . VAL A 1 205 ? -29.487 -16.879 -10.587 1.00 7.36 205 VAL A CA 1
ATOM 1627 C C . VAL A 1 205 ? -27.980 -17.087 -10.685 1.00 7.68 205 VAL A C 1
ATOM 1628 O O . VAL A 1 205 ? -27.283 -17.379 -9.682 1.00 8.33 205 VAL A O 1
ATOM 1632 N N . GLY A 1 206 ? -27.453 -16.859 -11.903 1.00 7.65 206 GLY A N 1
ATOM 1633 C CA . GLY A 1 206 ? -26.005 -17.040 -12.089 1.00 7.86 206 GLY A CA 1
ATOM 1634 C C . GLY A 1 206 ? -25.627 -17.031 -13.543 1.00 7.13 206 GLY A C 1
ATOM 1635 O O . GLY A 1 206 ? -26.273 -16.405 -14.374 1.00 7.98 206 GLY A O 1
ATOM 1636 N N . PHE A 1 207 ? -24.526 -17.720 -13.833 1.00 7.52 207 PHE A N 1
ATOM 1637 C CA . PHE A 1 207 ? -23.958 -17.723 -15.175 1.00 7.45 207 PHE A CA 1
ATOM 1638 C C . PHE A 1 207 ? -23.738 -19.143 -15.673 1.00 6.98 207 PHE A C 1
ATOM 1639 O O . PHE A 1 207 ? -23.553 -20.076 -14.882 1.00 8.37 207 PHE A O 1
ATOM 1647 N N . SER A 1 208 ? -23.746 -19.297 -16.987 1.00 7.24 208 SER A N 1
ATOM 1648 C CA . SER A 1 208 ? -23.384 -20.575 -17.639 1.00 7.41 208 SER A CA 1
ATOM 1649 C C . SER A 1 208 ? -22.592 -20.255 -18.880 1.00 7.70 208 SER A C 1
ATOM 1650 O O . SER A 1 208 ? -22.798 -19.222 -19.545 1.00 8.39 208 SER A O 1
ATOM 1653 N N . ALA A 1 209 ? -21.678 -21.160 -19.241 1.00 7.36 209 ALA A N 1
ATOM 1654 C CA . ALA A 1 209 ? -20.912 -20.964 -20.459 1.00 7.24 209 ALA A CA 1
ATOM 1655 C C . ALA A 1 209 ? -20.416 -22.317 -21.010 1.00 7.45 209 ALA A C 1
ATOM 1656 O O . ALA A 1 209 ? -20.227 -23.266 -20.248 1.00 8.72 209 ALA A O 1
ATOM 1658 N N . THR A 1 210 ? -20.160 -22.356 -22.313 1.00 7.61 210 THR A N 1
ATOM 1659 C CA . THR A 1 210 ? -19.642 -23.564 -22.944 1.00 7.70 210 THR A CA 1
ATOM 1660 C C . THR A 1 210 ? -18.717 -23.256 -24.106 1.00 9.30 210 THR A C 1
ATOM 1661 O O . THR A 1 210 ? -19.096 -22.524 -25.014 1.00 12.30 210 THR A O 1
ATOM 1665 N N . SER A 1 211 ? -17.534 -23.875 -24.129 1.00 8.78 211 SER A N 1
ATOM 1666 C CA . SER A 1 211 ? -16.602 -23.776 -25.261 1.00 8.61 211 SER A CA 1
ATOM 1667 C C . SER A 1 211 ? -17.069 -24.691 -26.371 1.00 9.88 211 SER A C 1
ATOM 1668 O O . SER A 1 211 ? -17.904 -25.603 -26.179 1.00 11.38 211 SER A O 1
ATOM 1671 N N . GLY A 1 212 ? -16.561 -24.480 -27.571 1.00 10.44 212 GLY A N 1
ATOM 1672 C CA . GLY A 1 212 ? -17.018 -25.233 -28.737 1.00 9.89 212 GLY A CA 1
ATOM 1673 C C . GLY A 1 212 ? -16.717 -26.699 -28.640 1.00 9.55 212 GLY A C 1
ATOM 1674 O O . GLY A 1 212 ? -15.858 -27.176 -27.918 1.00 10.31 212 GLY A O 1
ATOM 1675 N N . LEU A 1 213 ? -17.403 -27.443 -29.538 1.00 9.32 213 LEU A N 1
ATOM 1676 C CA . LEU A 1 213 ? -17.213 -28.909 -29.633 1.00 10.07 213 LEU A CA 1
ATOM 1677 C C . LEU A 1 213 ? -16.040 -29.338 -30.458 1.00 11.73 213 LEU A C 1
ATOM 1678 O O . LEU A 1 213 ? -15.864 -30.572 -30.661 1.00 15.10 213 LEU A O 1
ATOM 1683 N N . SER A 1 214 ? -15.265 -28.399 -30.950 1.00 9.50 214 SER A N 1
ATOM 1684 C CA . SER A 1 214 ? -14.078 -28.687 -31.783 1.00 9.49 214 SER A CA 1
ATOM 1685 C C . SER A 1 214 ? -12.908 -27.916 -31.268 1.00 10.66 214 SER A C 1
ATOM 1686 O O . SER A 1 214 ? -13.028 -26.868 -30.604 1.00 10.81 214 SER A O 1
ATOM 1689 N N . ARG A 1 215 ? -11.705 -28.404 -31.579 1.00 9.20 215 ARG A N 1
ATOM 1690 C CA . ARG A 1 215 ? -10.466 -27.793 -31.106 1.00 9.25 215 ARG A CA 1
ATOM 1691 C C . ARG A 1 215 ? -10.235 -26.381 -31.628 1.00 10.63 215 ARG A C 1
ATOM 1692 O O . ARG A 1 215 ? -9.637 -25.540 -30.947 1.00 12.20 215 ARG A O 1
ATOM 1700 N N . ASP A 1 216 ? -10.715 -26.119 -32.843 1.00 9.75 216 ASP A N 1
ATOM 1701 C CA . ASP A 1 216 ? -10.535 -24.813 -33.477 1.00 9.35 216 ASP A CA 1
ATOM 1702 C C . ASP A 1 216 ? -11.668 -23.832 -33.165 1.00 10.38 216 ASP A C 1
ATOM 1703 O O . ASP A 1 216 ? -11.752 -22.759 -33.762 1.00 13.29 216 ASP A O 1
ATOM 1708 N N . HIS A 1 217 ? -12.530 -24.205 -32.224 1.00 9.97 217 HIS A N 1
ATOM 1709 C CA . HIS A 1 217 ? -13.605 -23.320 -31.752 1.00 10.97 217 HIS A CA 1
ATOM 1710 C C . HIS A 1 217 ? -13.603 -23.235 -30.229 1.00 10.20 217 HIS A C 1
ATOM 1711 O O . HIS A 1 217 ? -14.577 -23.617 -29.556 1.00 14.86 217 HIS A O 1
ATOM 1718 N N . VAL A 1 218 ? -12.507 -22.742 -29.685 1.00 10.65 218 VAL A N 1
ATOM 1719 C CA . VAL A 1 218 ? -12.321 -22.631 -28.256 1.00 11.12 218 VAL A CA 1
ATOM 1720 C C . VAL A 1 218 ? -12.101 -21.155 -27.860 1.00 10.46 218 VAL A C 1
ATOM 1721 O O . VAL A 1 218 ? -11.555 -20.317 -28.559 1.00 11.08 218 VAL A O 1
ATOM 1725 N N . GLU A 1 219 ? -12.568 -20.874 -26.639 1.00 9.37 219 GLU A N 1
ATOM 1726 C CA . GLU A 1 219 ? -12.454 -19.549 -26.018 1.00 9.49 219 GLU A CA 1
ATOM 1727 C C . GLU A 1 219 ? -12.747 -19.652 -24.534 1.00 9.13 219 GLU A C 1
ATOM 1728 O O . GLU A 1 219 ? -13.500 -20.526 -24.089 1.00 10.30 219 GLU A O 1
ATOM 1734 N N . THR A 1 220 ? -12.193 -18.704 -23.762 1.00 9.08 220 THR A N 1
ATOM 1735 C CA . THR A 1 220 ? -12.480 -18.565 -22.353 1.00 9.72 220 THR A CA 1
ATOM 1736 C C . THR A 1 220 ? -13.768 -17.822 -22.114 1.00 9.59 220 THR A C 1
ATOM 1737 O O . THR A 1 220 ? -14.232 -17.074 -22.962 1.00 10.66 220 THR A O 1
ATOM 1741 N N . HIS A 1 221 ? -14.330 -18.040 -20.924 1.00 8.54 221 HIS A N 1
ATOM 1742 C CA . HIS A 1 221 ? -15.525 -17.329 -20.457 1.00 8.91 221 HIS A CA 1
ATOM 1743 C C . HIS A 1 221 ? -15.333 -17.013 -18.959 1.00 8.37 221 HIS A C 1
ATOM 1744 O O . HIS A 1 221 ? -15.683 -17.816 -18.099 1.00 10.37 221 HIS A O 1
ATOM 1751 N N . ASP A 1 222 ? -14.755 -15.847 -18.696 1.00 7.95 222 ASP A N 1
ATOM 1752 C CA . ASP A 1 222 ? -14.398 -15.454 -17.336 1.00 9.03 222 ASP A CA 1
ATOM 1753 C C . ASP A 1 222 ? -15.206 -14.247 -16.847 1.00 8.37 222 ASP A C 1
ATOM 1754 O O . ASP A 1 222 ? -15.282 -13.226 -17.512 1.00 9.91 222 ASP A O 1
ATOM 1759 N N . VAL A 1 223 ? -15.776 -14.409 -15.661 1.00 8.72 223 VAL A N 1
ATOM 1760 C CA . VAL A 1 223 ? -16.510 -13.349 -14.982 1.00 8.40 223 VAL A CA 1
ATOM 1761 C C . VAL A 1 223 ? -15.601 -12.730 -13.916 1.00 8.17 223 VAL A C 1
ATOM 1762 O O . VAL A 1 223 ? -14.971 -13.433 -13.132 1.00 9.16 223 VAL A O 1
ATOM 1766 N N . LEU A 1 224 ? -15.523 -11.380 -13.916 1.00 8.60 224 LEU A N 1
ATOM 1767 C CA . LEU A 1 224 ? -14.543 -10.665 -13.057 1.00 8.23 224 LEU A CA 1
ATOM 1768 C C . LEU A 1 224 ? -15.159 -10.115 -11.787 1.00 8.56 224 LEU A C 1
ATOM 1769 O O . LEU A 1 224 ? -14.493 -10.008 -10.768 1.00 9.96 224 LEU A O 1
ATOM 1774 N N . ASP A 1 225 ? -16.442 -9.768 -11.860 1.00 30.00 225 ASP A N 1
ATOM 1775 C CA . ASP A 1 225 ? -17.151 -9.207 -10.718 1.00 30.00 225 ASP A CA 1
ATOM 1776 C C . ASP A 1 225 ? -18.649 -9.443 -10.922 1.00 30.00 225 ASP A C 1
ATOM 1777 O O . ASP A 1 225 ? -19.066 -9.924 -11.964 1.00 30.00 225 ASP A O 1
ATOM 1782 N N . TRP A 1 226 ? -19.452 -9.098 -9.918 1.00 8.38 226 TRP A N 1
ATOM 1783 C CA . TRP A 1 226 ? -20.896 -9.349 -9.996 1.00 8.82 226 TRP A CA 1
ATOM 1784 C C . TRP A 1 226 ? -21.620 -8.716 -8.811 1.00 8.79 226 TRP A C 1
ATOM 1785 O O . TRP A 1 226 ? -21.229 -8.895 -7.661 1.00 9.73 226 TRP A O 1
ATOM 1796 N N A SER A 1 227 ? -22.601 -7.892 -9.126 0.50 7.59 227 SER A N 1
ATOM 1797 N N B SER A 1 227 ? -22.562 -7.831 -9.129 0.50 7.46 227 SER A N 1
ATOM 1798 C CA A SER A 1 227 ? -23.497 -7.332 -8.098 0.50 8.66 227 SER A CA 1
ATOM 1799 C CA B SER A 1 227 ? -23.502 -7.262 -8.136 0.50 8.28 227 SER A CA 1
ATOM 1800 C C A SER A 1 227 ? -24.933 -7.530 -8.530 0.50 8.52 227 SER A C 1
ATOM 1801 C C B SER A 1 227 ? -24.931 -7.584 -8.545 0.50 8.37 227 SER A C 1
ATOM 1802 O O A SER A 1 227 ? -25.225 -7.451 -9.731 0.50 9.28 227 SER A O 1
ATOM 1803 O O B SER A 1 227 ? -25.233 -7.587 -9.748 0.50 9.27 227 SER A O 1
ATOM 1808 N N . PHE A 1 228 ? -25.811 -7.812 -7.582 1.00 7.16 228 PHE A N 1
ATOM 1809 C CA . PHE A 1 228 ? -27.180 -8.183 -7.918 1.00 7.88 228 PHE A CA 1
ATOM 1810 C C . PHE A 1 228 ? -28.088 -7.707 -6.795 1.00 8.10 228 PHE A C 1
ATOM 1811 O O . PHE A 1 228 ? -27.686 -7.714 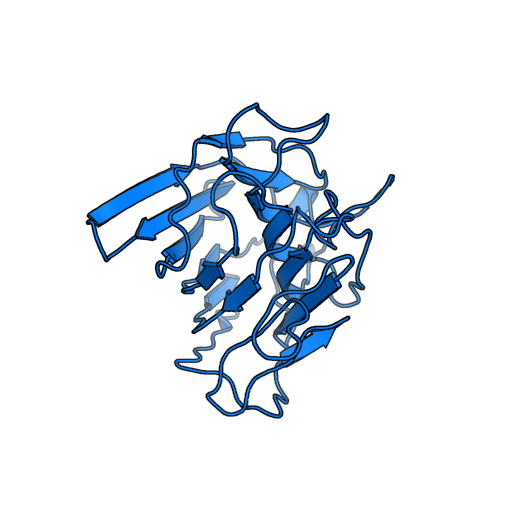-5.626 1.00 9.30 228 PHE A O 1
ATOM 1819 N N . THR A 1 229 ? -29.300 -7.318 -7.138 1.00 8.07 229 THR A N 1
ATOM 1820 C CA . THR A 1 229 ? -30.296 -6.901 -6.141 1.00 7.47 229 THR A CA 1
ATOM 1821 C C . THR A 1 229 ? -31.672 -7.231 -6.707 1.00 8.11 229 THR A C 1
ATOM 1822 O O . THR A 1 229 ? -31.916 -7.075 -7.884 1.00 8.39 229 THR A O 1
ATOM 1826 N N . SER A 1 230 ? -32.564 -7.673 -5.827 1.00 8.29 230 SER A N 1
ATOM 1827 C CA . SER A 1 230 ? -33.937 -7.984 -6.192 1.00 8.00 230 SER A CA 1
ATOM 1828 C C . SER A 1 230 ? -34.849 -7.611 -5.024 1.00 8.46 230 SER A C 1
ATOM 1829 O O . SER A 1 230 ? -34.535 -7.883 -3.866 1.00 8.86 230 SER A O 1
ATOM 1832 N N . THR A 1 231 ? -35.986 -7.011 -5.350 1.00 8.85 231 THR A N 1
ATOM 1833 C CA . THR A 1 231 ? -37.041 -6.621 -4.359 1.00 8.82 231 THR A CA 1
ATOM 1834 C C . THR A 1 231 ? -38.396 -7.157 -4.784 1.00 9.78 231 THR A C 1
ATOM 1835 O O . THR A 1 231 ? -38.808 -7.001 -5.965 1.00 10.49 231 THR A O 1
ATOM 1839 N N . LEU A 1 232 ? -39.075 -7.804 -3.845 1.00 9.94 232 LEU A N 1
ATOM 1840 C CA . LEU A 1 232 ? -40.434 -8.296 -4.054 1.00 10.49 232 LEU A CA 1
ATOM 1841 C C . LEU A 1 232 ? -41.356 -7.565 -3.080 1.00 12.71 232 LEU A C 1
ATOM 1842 O O . LEU A 1 232 ? -41.217 -7.715 -1.869 1.00 13.19 232 LEU A O 1
ATOM 1847 N N . GLN A 1 233 ? -42.280 -6.777 -3.620 1.00 30.00 233 GLN A N 1
ATOM 1848 C CA . GLN A 1 233 ? -43.159 -5.901 -2.800 1.00 30.00 233 GLN A CA 1
ATOM 1849 C C . GLN A 1 233 ? -44.450 -5.528 -3.543 1.00 30.00 233 GLN A C 1
ATOM 1850 O O . GLN A 1 233 ? -44.588 -5.934 -4.717 1.00 30.00 233 GLN A O 1
#

Radius of gyration: 16.37 Å; Cα contacts (8 Å, |Δi|>4): 698; chains: 1; bounding box: 49×34×40 Å

B-factor: mean 15.11, std 7.73, range [4.27, 40.0]

InterPro domains:
  IPR000985 Legume lectin, alpha chain, conserved site [PS00308] (199-208)
  IPR001220 Legume lectin domain [PF00139] (4-238)
  IPR001220 Legume lectin domain [cd06899] (4-232)
  IPR013320 Concanavalin A-like lectin/glucanase domain superfamily [SSF49899] (2-238)
  IPR016363 Legume lectin [PIRSF002690] (2-237)
  IPR019825 Legume lectin, beta chain, Mn/Ca-binding site [PS00307] (120-126)
  IPR050258 Leguminous Lectin [PTHR32401] (3-235)

Secondary structure (DSSP, 8-state):
-EEEEEEESS--SS-SSEEEEET-EE-TT--EE-S-EETTEE-SS-EEEEEESS-EE-EETTTTEE-EEEEEEEEE---SSTTS--EEEEEEEE-TT------GGGTTT------EEEEEE-S--TTS-SS-EEEEEESSSS-SEEEE----TT--EEEEEEEEGGGTEEEEEEEETTTTEEEEEEEE--HHHHS-SEEEEEEEEEE-SSTTS----EEEEEEEEEEE-

CATH classification: 2.60.120.200

Solvent-accessible surface area: 10216 Å² total

Nearest PDB structures (foldseek):
  4u2a-assembly1_A  TM=1.004E+00  e=3.651E-45  Vatairea macrocarpa
  4wv8-assembly1_D  TM=1.003E+00  e=1.449E-43  Vatairea macrocarpa
  4wv8-assembly1_C  TM=1.003E+00  e=8.441E-43  Vatairea macrocarpa
  4xxa-assembly1_A-2  TM=1.002E+00  e=1.572E-42  Vatairea macrocarpa
  4xxa-assembly1_B-2  TM=9.991E-01  e=2.146E-42  Vatairea macrocarpa

Foldseek 3Di:
DDKDKDKWLFADQPDDQKDKAWPWTADPVRKTWAADDDPNAGDAPGKIWIWGNDKDQAADPVVRWGKKKKKKWKKAKAHPDPVAADFWKKKKKFAAPDHFDDATLLQRAAPCHQMWIFIQTCDDDPLHDDAGWTATDFRDSRGPDIDHDDHDHGFMKMKMWIADQVQQKIKIKIAGPVVGDMDMDMDRHDCVVRHDRIIIITMMGHFHNDGRHGIIIIIGIMIMMMDID

Organism: Vatairea macrocarpa (NCBI:txid77050)

Sequence (229 aa):
SEEVVSSFSSFTKKFNNPNNPKDIILQGDALVTSKGKKLQLTKVKDGKPVDHSLGRALYAAPIHIWDDSTDRVASFATSSFSSFVVEAPDESKTADGIAFFLAPPDTQPQKDGGFLGLFNDIQTVAVEFDTFSNTWDPSARHIGINVNSIESMMKYVKWGWENGKVANVYISYEASTKTLTASLTYPSNATSYIVSSANVDLKSALPEWVRVGFSATSGLSRDHVETHDVLDWSSFTSTLQ